Protein AF-A0A5M6DBK5-F1 (afdb_monomer)

Organism: NCBI:txid2607907

pLDDT: mean 92.29, std 6.62, range [61.19, 98.62]

Foldseek 3Di:
DDLLVVLLCLLLVLLVLLQVCLVVLCPDPPLNVLSPLVSVLSNLLSVLSNCLSPVDLVVCLVVVLCLCVNLLSLLVNLLSLLLSLVSLLDPDRDDDPVSCVSCVVSVVVCVVCVVVNPDDSVVSSVCSVPPVNSLCVVLDVSVVVSLVSNVVSLVSSVVSLVVSVVVCVVVVDPVSVLSSVVSVVLSVLSVVLSVLVVQCSVCCVVVVPPSVVCVVSVVSCSSVSVSSVVVSVSVVD

Sequence (237 aa):
MSVVQVLQFILVGGALQGLFLAFLLATRQANQLANRLLASLIILISFQSILVAFDTREFFLTFPHLSKVSWLLPFLFGPLIYLFTQKLTHEQPQFKRIDLVHFIPFGLTFIYLLPYYLKSRTEKIAYLNDFELARQDDFGWLGQVTLFLILFYLMLSAGILKRYERKILDTFSELGKIRLQWLKQFIYALLIILFLATVAFYAKKWTIPVLTEIYHYHIHYWFVIILIYWIGYKTLA

Secondary structure (DSSP, 8-state):
--HHHHHHHHHHHHHHHHHHHHHHHHH-STTHHHHHHHHHHHHHHHHHHHHHHT-SHHHHHHSGGGTTHHHHGGGGHHHHHHHHHHHHHSSS----GGGGGGGHHHHHHHHHHHHHHHS-HHHHHHHHH-HHHHHHHHTSHHHHHHHHHHHHHHHHHHHHHHHHHHHHHHHT-HHHHHHHHHHHHHHHHHHHHHHHHHHHHHHHHTT-TTTHHHHHTTHHHHHHHHHHHHHHHHHH-

Mean predicted aligned error: 4.01 Å

Structure (mmCIF, N/CA/C/O backbone):
data_AF-A0A5M6DBK5-F1
#
_entry.id   AF-A0A5M6DBK5-F1
#
loop_
_atom_site.group_PDB
_atom_site.id
_atom_site.type_symbol
_atom_site.label_atom_id
_atom_site.label_alt_id
_atom_site.label_comp_id
_atom_site.label_asym_id
_atom_site.label_entity_id
_atom_site.label_seq_id
_atom_site.pdbx_PDB_ins_code
_atom_site.Cartn_x
_atom_site.Cartn_y
_atom_site.Cartn_z
_atom_site.occupancy
_atom_site.B_iso_or_equiv
_atom_site.auth_seq_id
_atom_site.auth_comp_id
_atom_site.auth_asym_id
_atom_site.auth_atom_id
_atom_site.pdbx_PDB_model_num
ATOM 1 N N . MET A 1 1 ? 29.622 4.055 -1.754 1.00 74.06 1 MET A N 1
ATOM 2 C CA . MET A 1 1 ? 28.205 3.644 -1.824 1.00 74.06 1 MET A CA 1
ATOM 3 C C . MET A 1 1 ? 27.450 4.760 -2.526 1.00 74.06 1 MET A C 1
ATOM 5 O O . MET A 1 1 ? 27.603 5.901 -2.108 1.00 74.06 1 MET A O 1
ATOM 9 N N . SER A 1 2 ? 26.754 4.486 -3.630 1.00 87.88 2 SER A N 1
ATOM 10 C CA . SER A 1 2 ? 25.972 5.519 -4.329 1.00 87.88 2 SER A CA 1
ATOM 11 C C . SER A 1 2 ? 24.715 5.884 -3.528 1.00 87.88 2 SER A C 1
ATOM 13 O O . SER A 1 2 ? 24.267 5.101 -2.689 1.00 87.88 2 SER A O 1
ATOM 15 N N . VAL A 1 3 ? 24.117 7.053 -3.793 1.00 83.00 3 VAL A N 1
ATOM 16 C CA . VAL A 1 3 ? 22.847 7.464 -3.159 1.00 83.00 3 VAL A CA 1
ATOM 17 C C . VAL A 1 3 ? 21.762 6.402 -3.378 1.00 83.00 3 VAL A C 1
ATOM 19 O O . VAL A 1 3 ? 21.085 6.012 -2.435 1.00 83.00 3 VAL A O 1
ATOM 22 N N . VAL A 1 4 ? 21.669 5.845 -4.588 1.00 82.31 4 VAL A N 1
ATOM 23 C CA . VAL A 1 4 ? 20.720 4.771 -4.931 1.00 82.31 4 VAL A CA 1
ATOM 24 C C . VAL A 1 4 ? 20.935 3.510 -4.087 1.00 82.31 4 VAL A C 1
ATOM 26 O O . VAL A 1 4 ? 19.971 2.923 -3.605 1.00 82.31 4 VAL A O 1
ATOM 29 N N . GLN A 1 5 ? 22.187 3.113 -3.838 1.00 86.81 5 GLN A N 1
ATOM 30 C CA . GLN A 1 5 ? 22.480 1.963 -2.974 1.00 86.81 5 GLN A CA 1
ATOM 31 C C . GLN A 1 5 ? 22.051 2.217 -1.525 1.00 86.81 5 GLN A C 1
ATOM 33 O O . GLN A 1 5 ? 21.475 1.337 -0.892 1.00 86.81 5 GLN A O 1
ATOM 38 N N . VAL A 1 6 ? 22.284 3.425 -1.000 1.00 88.25 6 VAL A N 1
ATOM 39 C CA . VAL A 1 6 ? 21.812 3.811 0.343 1.00 88.25 6 VAL A CA 1
ATOM 40 C C . VAL A 1 6 ? 20.286 3.683 0.426 1.00 88.25 6 VAL A C 1
ATOM 42 O O . VAL A 1 6 ? 19.772 3.091 1.373 1.00 88.25 6 VAL A O 1
ATOM 45 N N . LEU A 1 7 ? 19.568 4.181 -0.586 1.00 86.75 7 LEU A N 1
ATOM 46 C CA . LEU A 1 7 ? 18.107 4.089 -0.671 1.00 86.75 7 LEU A CA 1
ATOM 47 C C . LEU A 1 7 ? 17.619 2.641 -0.660 1.00 86.75 7 LEU A C 1
ATOM 49 O O . LEU A 1 7 ? 16.706 2.303 0.091 1.00 86.75 7 LEU A O 1
ATOM 53 N N . GLN A 1 8 ? 18.260 1.780 -1.448 1.00 91.12 8 GLN A N 1
ATOM 54 C CA . GLN A 1 8 ? 17.953 0.355 -1.491 1.00 91.12 8 GLN A CA 1
ATOM 55 C C . GLN A 1 8 ? 18.076 -0.296 -0.117 1.00 91.12 8 GLN A C 1
ATOM 57 O O . GLN A 1 8 ? 17.151 -0.981 0.319 1.00 91.12 8 GLN A O 1
ATOM 62 N N . PHE A 1 9 ? 19.174 -0.040 0.599 1.00 92.69 9 PHE A N 1
ATOM 63 C CA . PHE A 1 9 ? 19.363 -0.577 1.946 1.00 92.69 9 PHE A CA 1
ATOM 64 C C . PHE A 1 9 ? 18.299 -0.085 2.928 1.00 92.69 9 PHE A C 1
ATOM 66 O O . PHE A 1 9 ? 17.794 -0.887 3.713 1.00 92.69 9 PHE A O 1
ATOM 73 N N . ILE A 1 10 ? 17.918 1.195 2.871 1.00 92.31 10 ILE A N 1
ATOM 74 C CA . ILE A 1 10 ? 16.867 1.753 3.735 1.00 92.31 10 ILE A CA 1
ATOM 75 C C . ILE A 1 10 ? 15.520 1.076 3.456 1.00 92.31 10 ILE A C 1
ATOM 77 O O . ILE A 1 10 ? 14.844 0.640 4.388 1.00 92.31 10 ILE A O 1
ATOM 81 N N . LEU A 1 11 ? 15.136 0.954 2.184 1.00 93.50 11 LEU A N 1
ATOM 82 C CA . LEU A 1 11 ? 13.852 0.372 1.790 1.00 93.50 11 LEU A CA 1
ATOM 83 C C . LEU A 1 11 ? 13.775 -1.127 2.096 1.00 93.50 11 LEU A C 1
ATOM 85 O O . LEU A 1 11 ? 12.754 -1.595 2.599 1.00 93.50 11 LEU A O 1
ATOM 89 N N . VAL A 1 12 ? 14.847 -1.880 1.838 1.00 95.38 12 VAL A N 1
ATOM 90 C CA . VAL A 1 12 ? 14.918 -3.314 2.161 1.00 95.38 12 VAL A CA 1
ATOM 91 C C . VAL A 1 12 ? 14.971 -3.528 3.674 1.00 95.38 12 VAL A C 1
ATOM 93 O O . VAL A 1 12 ? 14.248 -4.374 4.196 1.00 95.38 12 VAL A O 1
ATOM 96 N N . GLY A 1 13 ? 15.766 -2.740 4.401 1.00 95.56 13 GLY A N 1
ATOM 97 C CA . GLY A 1 13 ? 15.841 -2.806 5.862 1.00 95.56 13 GLY A CA 1
ATOM 98 C C . GLY A 1 13 ? 14.496 -2.505 6.524 1.00 95.56 13 GLY A C 1
ATOM 99 O O . GLY A 1 13 ? 14.041 -3.262 7.382 1.00 95.56 13 GLY A O 1
ATOM 100 N N . GLY A 1 14 ? 13.810 -1.458 6.060 1.00 94.50 14 GLY A N 1
ATOM 101 C CA . GLY A 1 14 ? 12.457 -1.128 6.500 1.00 94.50 14 GLY A CA 1
ATOM 102 C C . GLY A 1 14 ? 11.434 -2.212 6.145 1.00 94.50 14 GLY A C 1
ATOM 103 O O . GLY A 1 14 ? 10.582 -2.543 6.967 1.00 94.50 14 GLY A O 1
ATOM 104 N N . ALA A 1 15 ? 11.551 -2.842 4.972 1.00 96.00 15 ALA A N 1
ATOM 105 C CA . ALA A 1 15 ? 10.702 -3.970 4.598 1.00 96.00 15 ALA A CA 1
ATOM 106 C C . ALA A 1 15 ? 10.881 -5.170 5.543 1.00 96.00 15 ALA A C 1
ATOM 108 O O . ALA A 1 15 ? 9.883 -5.720 6.013 1.00 96.00 15 ALA A O 1
ATOM 109 N N . LEU A 1 16 ? 12.126 -5.546 5.864 1.00 97.06 16 LEU A N 1
ATOM 110 C CA . LEU A 1 16 ? 12.436 -6.630 6.804 1.00 97.06 16 LEU A CA 1
ATOM 111 C C . LEU A 1 16 ? 11.898 -6.336 8.208 1.00 97.06 16 LEU A C 1
ATOM 113 O O . LEU A 1 16 ? 11.275 -7.201 8.827 1.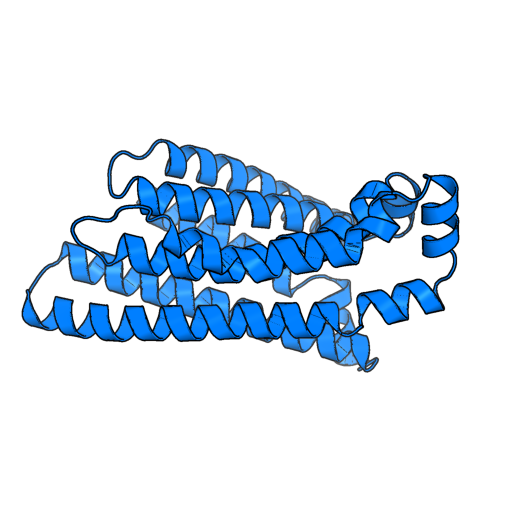00 97.06 16 LEU A O 1
ATOM 117 N N . GLN A 1 17 ? 12.072 -5.103 8.689 1.00 95.69 17 GLN A N 1
ATOM 118 C CA . GLN A 1 17 ? 11.500 -4.669 9.963 1.00 95.69 17 GLN A CA 1
ATOM 119 C C . GLN A 1 17 ? 9.965 -4.722 9.936 1.00 95.69 17 GLN A C 1
ATOM 121 O O . GLN A 1 17 ? 9.353 -5.180 10.903 1.00 95.69 17 GLN A O 1
ATOM 126 N N . GLY A 1 18 ? 9.339 -4.339 8.822 1.00 96.94 18 GLY A N 1
ATOM 127 C CA . GLY A 1 18 ? 7.898 -4.473 8.629 1.00 96.94 18 GLY A CA 1
ATOM 128 C C . GLY A 1 18 ? 7.420 -5.923 8.673 1.00 96.94 18 GLY A C 1
ATOM 129 O O . GLY A 1 18 ? 6.422 -6.210 9.329 1.00 96.94 18 GLY A O 1
ATOM 130 N N . LEU A 1 19 ? 8.150 -6.865 8.069 1.00 97.44 19 LEU A N 1
ATOM 131 C CA . LEU A 1 19 ? 7.810 -8.291 8.147 1.00 97.44 19 LEU A CA 1
ATOM 132 C C . LEU A 1 19 ? 7.884 -8.815 9.587 1.00 97.44 19 LEU A C 1
ATOM 134 O O . LEU A 1 19 ? 6.986 -9.536 10.025 1.00 97.44 19 LEU A O 1
ATOM 138 N N . PHE A 1 20 ? 8.901 -8.404 10.347 1.00 96.56 20 PHE A N 1
ATOM 139 C CA . PHE A 1 20 ? 8.999 -8.733 11.769 1.00 96.56 20 PHE A CA 1
ATOM 140 C C . PHE A 1 20 ? 7.828 -8.146 12.575 1.00 96.56 20 PHE A C 1
ATOM 142 O O . PHE A 1 20 ? 7.190 -8.850 13.358 1.00 96.56 20 PHE A O 1
ATOM 149 N N . LEU A 1 21 ? 7.475 -6.881 12.337 1.00 96.50 21 LEU A N 1
ATOM 150 C CA . LEU A 1 21 ? 6.317 -6.241 12.963 1.00 96.50 21 LEU A CA 1
ATOM 151 C C . LEU A 1 21 ? 5.000 -6.947 12.611 1.00 96.50 21 LEU A C 1
ATOM 153 O O . LEU A 1 21 ? 4.159 -7.166 13.483 1.00 96.50 21 LEU A O 1
ATOM 157 N N . ALA A 1 22 ? 4.815 -7.333 11.350 1.00 97.25 22 ALA A N 1
ATOM 158 C CA . ALA A 1 22 ? 3.638 -8.068 10.911 1.00 97.25 22 ALA A CA 1
ATOM 159 C C . ALA A 1 22 ? 3.514 -9.420 11.630 1.00 97.25 22 ALA A C 1
ATOM 161 O O . ALA A 1 22 ? 2.417 -9.785 12.057 1.00 97.25 22 ALA A O 1
ATOM 162 N N . PHE A 1 23 ? 4.629 -10.128 11.834 1.00 96.69 23 PHE A N 1
ATOM 163 C CA . PHE A 1 23 ? 4.661 -11.354 12.630 1.00 96.69 23 PHE A CA 1
ATOM 164 C C . PHE A 1 23 ? 4.221 -11.112 14.086 1.00 96.69 23 PHE A C 1
ATOM 166 O O . PHE A 1 23 ? 3.358 -11.830 14.601 1.00 96.69 23 PHE A O 1
ATOM 173 N N . LEU A 1 24 ? 4.736 -10.064 14.739 1.00 95.50 24 LEU A N 1
ATOM 174 C CA . LEU A 1 24 ? 4.329 -9.703 16.104 1.00 95.50 24 LEU A CA 1
ATOM 175 C C . LEU A 1 24 ? 2.841 -9.331 16.194 1.00 95.50 24 LEU A C 1
ATOM 177 O O . LEU A 1 24 ? 2.145 -9.723 17.129 1.00 95.50 24 LEU A O 1
ATOM 181 N N . LEU A 1 25 ? 2.322 -8.599 15.208 1.00 95.12 25 LEU A N 1
ATOM 182 C CA . LEU A 1 25 ? 0.905 -8.240 15.148 1.00 95.12 25 LEU A CA 1
ATOM 183 C C . LEU A 1 25 ? 0.014 -9.471 14.946 1.00 95.12 25 LEU A C 1
ATOM 185 O O . LEU A 1 25 ? -1.016 -9.598 15.609 1.00 95.12 25 LEU A O 1
ATOM 189 N N . ALA A 1 26 ? 0.412 -10.398 14.074 1.00 95.00 26 ALA A N 1
ATOM 190 C CA . ALA A 1 26 ? -0.359 -11.602 13.778 1.00 95.00 26 ALA A CA 1
ATOM 191 C C . ALA A 1 26 ? -0.496 -12.551 14.984 1.00 95.00 26 ALA A C 1
ATOM 193 O O . ALA A 1 26 ? -1.498 -13.265 15.080 1.00 95.00 26 ALA A O 1
ATOM 194 N N . THR A 1 27 ? 0.471 -12.538 15.908 1.00 93.94 27 THR A N 1
ATOM 195 C CA . THR A 1 27 ? 0.483 -13.374 17.124 1.00 93.94 27 THR A CA 1
ATOM 196 C C . THR A 1 27 ? -0.196 -12.71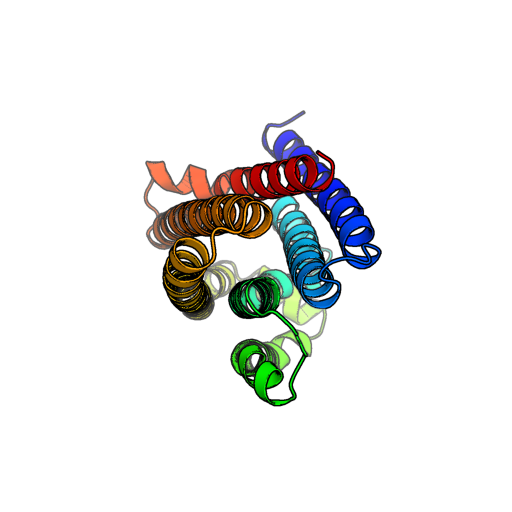5 18.333 1.00 93.94 27 THR A C 1
ATOM 198 O O . THR A 1 27 ? -0.447 -13.374 19.344 1.00 93.94 27 THR A O 1
ATOM 201 N N . ARG A 1 28 ? -0.558 -11.428 18.245 1.00 92.19 28 ARG A N 1
ATOM 202 C CA . ARG A 1 28 ? -1.157 -10.676 19.356 1.00 92.19 28 ARG A CA 1
ATOM 203 C C . ARG A 1 28 ? -2.617 -11.075 19.603 1.00 92.19 28 ARG A C 1
ATOM 205 O O . ARG A 1 28 ? -3.464 -10.957 18.721 1.00 92.19 28 ARG A O 1
ATOM 212 N N . GLN A 1 29 ? -2.923 -11.455 20.846 1.00 89.75 29 GLN A N 1
ATOM 213 C CA . GLN A 1 29 ? -4.241 -11.963 21.265 1.00 89.75 29 GLN A CA 1
ATOM 214 C C . GLN A 1 29 ? -5.340 -10.888 21.347 1.00 89.75 29 GLN A C 1
ATOM 216 O O . GLN A 1 29 ? -6.516 -11.188 21.153 1.00 89.75 29 GLN A O 1
ATOM 221 N N . ALA A 1 30 ? -4.987 -9.630 21.621 1.00 87.44 30 ALA A N 1
ATOM 222 C CA . ALA A 1 30 ? -5.950 -8.529 21.688 1.00 87.44 30 ALA A CA 1
ATOM 223 C C . ALA A 1 30 ? -6.276 -7.994 20.286 1.00 87.44 30 ALA A C 1
ATOM 225 O O . ALA A 1 30 ? -5.358 -7.705 19.526 1.00 87.44 30 ALA A O 1
ATOM 226 N N . ASN A 1 31 ? -7.559 -7.793 19.955 1.00 90.12 31 ASN A N 1
ATOM 227 C CA . ASN A 1 31 ? -8.017 -7.321 18.635 1.00 90.12 31 ASN A CA 1
ATOM 228 C C . ASN A 1 31 ? -7.467 -8.156 17.451 1.00 90.12 31 ASN A C 1
ATOM 230 O O . ASN A 1 31 ? -7.118 -7.594 16.412 1.00 90.12 31 ASN A O 1
ATOM 234 N N . GLN A 1 32 ? -7.388 -9.487 17.595 1.00 94.06 32 GLN A N 1
ATOM 235 C CA . GLN A 1 32 ? -6.690 -10.384 16.653 1.00 94.06 32 GLN A CA 1
ATOM 236 C C . GLN A 1 32 ? -7.023 -10.120 15.183 1.00 94.06 32 GLN A C 1
ATOM 238 O O . GLN A 1 32 ? -6.123 -10.028 14.354 1.00 94.06 32 GLN A O 1
ATOM 243 N N . LEU A 1 33 ? -8.310 -9.971 14.848 1.00 96.25 33 LEU A N 1
ATOM 244 C CA . LEU A 1 33 ? -8.733 -9.748 13.467 1.00 96.25 33 LEU A CA 1
ATOM 245 C C . LEU A 1 33 ? -8.177 -8.435 12.899 1.00 96.25 33 LEU A C 1
ATOM 247 O O . LEU A 1 33 ? -7.656 -8.424 11.787 1.00 96.25 33 LEU A O 1
ATOM 251 N N . ALA A 1 34 ? -8.249 -7.343 13.664 1.00 95.75 34 ALA A N 1
ATOM 252 C CA . ALA A 1 34 ? -7.690 -6.064 13.244 1.00 95.75 34 ALA A CA 1
ATOM 253 C C . ALA A 1 34 ? -6.165 -6.163 13.086 1.00 95.75 34 ALA A C 1
ATOM 255 O O . ALA A 1 34 ? -5.631 -5.748 12.060 1.00 95.75 34 ALA A O 1
ATOM 256 N N . ASN A 1 35 ? -5.463 -6.792 14.032 1.00 95.88 35 ASN A N 1
ATOM 257 C CA . ASN A 1 35 ? -4.011 -6.942 13.924 1.00 95.88 35 ASN A CA 1
ATOM 258 C C . ASN A 1 35 ? -3.598 -7.816 12.738 1.00 95.88 35 ASN A C 1
ATOM 260 O O . ASN A 1 35 ? -2.609 -7.504 12.089 1.00 95.88 35 ASN A O 1
ATOM 264 N N . ARG A 1 36 ? -4.355 -8.868 12.404 1.00 97.38 36 ARG A N 1
ATOM 265 C CA . ARG A 1 36 ? -4.097 -9.695 11.212 1.00 97.38 36 ARG A CA 1
ATOM 266 C C . ARG A 1 36 ? -4.311 -8.919 9.913 1.00 97.38 36 ARG A C 1
ATOM 268 O O . ARG A 1 36 ? -3.526 -9.079 8.981 1.00 97.38 36 ARG A O 1
ATOM 275 N N . LEU A 1 37 ? -5.330 -8.058 9.848 1.00 98.12 37 LEU A N 1
ATOM 276 C CA . LEU A 1 37 ? -5.551 -7.168 8.701 1.00 98.12 37 LEU A CA 1
ATOM 277 C C . LEU A 1 37 ? -4.411 -6.150 8.556 1.00 98.12 37 LEU A C 1
ATOM 279 O O . LEU A 1 37 ? -3.894 -5.969 7.455 1.00 98.12 37 LEU A O 1
ATOM 283 N N . LEU A 1 38 ? -3.971 -5.544 9.664 1.00 97.94 38 LEU A N 1
ATOM 284 C CA . LEU A 1 38 ? -2.826 -4.631 9.669 1.00 97.94 38 LEU A CA 1
ATOM 285 C C . LEU A 1 38 ? -1.518 -5.349 9.312 1.00 97.94 38 LEU A C 1
ATOM 287 O O . LEU A 1 38 ? -0.744 -4.836 8.514 1.00 97.94 38 LEU A O 1
ATOM 291 N N . ALA A 1 39 ? -1.288 -6.550 9.843 1.00 98.12 39 ALA A N 1
ATOM 292 C CA . ALA A 1 39 ? -0.138 -7.381 9.498 1.00 98.12 39 ALA A CA 1
ATOM 293 C C . ALA A 1 39 ? -0.124 -7.718 8.003 1.00 98.12 39 ALA A C 1
ATOM 295 O O . ALA A 1 39 ? 0.910 -7.590 7.357 1.00 98.12 39 ALA A O 1
ATOM 296 N N . SER A 1 40 ? -1.281 -8.073 7.435 1.00 98.38 40 SER A N 1
ATOM 297 C CA . SER A 1 40 ? -1.420 -8.332 5.997 1.00 98.38 40 SER A CA 1
ATOM 298 C C . SER A 1 40 ? -1.077 -7.088 5.174 1.00 98.38 40 SER A C 1
ATOM 300 O O . SER A 1 40 ? -0.324 -7.182 4.209 1.00 98.38 40 SER A O 1
ATOM 302 N N . LEU A 1 41 ? -1.565 -5.911 5.584 1.00 98.44 41 LEU A N 1
ATOM 303 C CA . LEU A 1 41 ? -1.211 -4.640 4.951 1.00 98.44 41 LEU A CA 1
ATOM 304 C C . LEU A 1 41 ? 0.301 -4.384 5.014 1.00 98.44 41 LEU A C 1
ATOM 306 O O . LEU A 1 41 ? 0.899 -4.059 3.993 1.00 98.44 41 LEU A O 1
ATOM 310 N N . ILE A 1 42 ? 0.922 -4.563 6.182 1.00 98.12 42 ILE A N 1
ATOM 311 C CA . ILE A 1 42 ? 2.361 -4.343 6.370 1.00 98.12 42 ILE A CA 1
ATOM 312 C C . ILE A 1 42 ? 3.182 -5.321 5.523 1.00 98.12 42 ILE A C 1
ATOM 314 O O . ILE A 1 42 ? 4.139 -4.889 4.897 1.00 98.12 42 ILE A O 1
ATOM 318 N N . ILE A 1 43 ? 2.793 -6.596 5.420 1.00 98.50 43 ILE A N 1
ATOM 319 C CA . ILE A 1 43 ? 3.469 -7.570 4.543 1.00 98.50 43 ILE A CA 1
ATOM 320 C C . ILE A 1 43 ? 3.444 -7.100 3.088 1.00 98.50 43 ILE A C 1
ATOM 322 O O . ILE A 1 43 ? 4.478 -7.109 2.419 1.00 98.50 43 ILE A O 1
ATOM 326 N N . LEU A 1 44 ? 2.280 -6.664 2.599 1.00 98.06 44 LEU A N 1
ATOM 327 C CA . LEU A 1 44 ? 2.144 -6.198 1.220 1.00 98.06 44 LEU A CA 1
ATOM 328 C C . LEU A 1 44 ? 2.944 -4.915 0.974 1.00 98.06 44 LEU A C 1
ATOM 330 O O . LEU A 1 44 ? 3.586 -4.793 -0.065 1.00 98.06 44 LEU A O 1
ATOM 334 N N . ILE A 1 45 ? 2.947 -3.986 1.932 1.00 97.06 45 ILE A N 1
ATOM 335 C CA . ILE A 1 45 ? 3.748 -2.761 1.867 1.00 97.06 45 ILE A CA 1
ATOM 336 C C . ILE A 1 45 ? 5.248 -3.081 1.897 1.00 97.06 45 ILE A C 1
ATOM 338 O O . ILE A 1 45 ? 5.995 -2.529 1.095 1.00 97.06 45 ILE A O 1
ATOM 342 N N . SER A 1 46 ? 5.698 -3.986 2.769 1.00 97.25 46 SER A N 1
ATOM 343 C CA . SER A 1 46 ? 7.091 -4.439 2.827 1.00 97.25 46 SER A CA 1
ATOM 344 C C . SER A 1 46 ? 7.521 -5.057 1.500 1.00 97.25 46 SER A C 1
ATOM 346 O O . SER A 1 46 ? 8.576 -4.719 0.971 1.00 97.25 46 SER A O 1
ATOM 348 N N . PHE A 1 47 ? 6.689 -5.924 0.921 1.00 97.00 47 PHE A N 1
ATOM 349 C CA . PHE A 1 47 ? 6.993 -6.542 -0.364 1.00 97.00 47 PHE A CA 1
ATOM 350 C C . PHE A 1 47 ? 7.012 -5.515 -1.506 1.00 97.00 47 PHE A C 1
ATOM 352 O O . PHE A 1 47 ? 7.947 -5.502 -2.305 1.00 97.00 47 PHE A O 1
ATOM 359 N N . GLN A 1 48 ? 6.055 -4.584 -1.532 1.00 95.88 48 GLN A N 1
ATOM 360 C CA . GLN A 1 48 ? 6.059 -3.460 -2.469 1.00 95.88 48 GLN A CA 1
ATOM 361 C C . GLN A 1 48 ? 7.313 -2.585 -2.309 1.00 95.88 48 GLN A C 1
ATOM 363 O O . GLN A 1 48 ? 7.898 -2.170 -3.303 1.00 95.88 48 GLN A O 1
ATOM 368 N N . SER A 1 49 ? 7.761 -2.332 -1.077 1.00 94.94 49 SER A N 1
ATOM 369 C CA . SER A 1 49 ? 8.970 -1.552 -0.794 1.00 94.94 49 SER A CA 1
ATOM 370 C C . SER A 1 49 ? 10.226 -2.212 -1.365 1.00 94.94 49 SER A C 1
ATOM 372 O O . SER A 1 49 ? 11.116 -1.516 -1.843 1.00 94.94 49 SER A O 1
ATOM 374 N N . ILE A 1 50 ? 10.293 -3.548 -1.374 1.00 94.88 50 ILE A N 1
ATOM 375 C CA . ILE A 1 50 ? 11.385 -4.284 -2.029 1.00 94.88 50 ILE A CA 1
ATOM 376 C C . ILE A 1 50 ? 11.314 -4.093 -3.548 1.00 94.88 50 ILE A C 1
ATOM 378 O O . ILE A 1 50 ? 12.332 -3.787 -4.162 1.00 94.88 50 ILE A O 1
ATOM 382 N N . LEU A 1 51 ? 10.127 -4.220 -4.153 1.00 94.06 51 LEU A N 1
ATOM 383 C CA . LEU A 1 51 ? 9.955 -3.980 -5.593 1.00 94.06 51 LEU A CA 1
ATOM 384 C C . LEU A 1 51 ? 10.371 -2.557 -5.986 1.00 94.06 51 LEU A C 1
ATOM 386 O O . LEU A 1 51 ? 10.992 -2.378 -7.024 1.00 94.06 51 LEU A O 1
ATOM 390 N N . VAL A 1 52 ? 10.078 -1.571 -5.136 1.00 92.25 52 VAL A N 1
ATOM 391 C CA . VAL A 1 52 ? 10.471 -0.172 -5.348 1.00 92.25 52 VAL A CA 1
ATOM 392 C C . VAL A 1 52 ? 11.966 0.054 -5.134 1.00 92.25 52 VAL A C 1
ATOM 394 O O . VAL A 1 52 ? 12.583 0.791 -5.893 1.00 92.25 52 VAL A O 1
ATOM 397 N N . ALA A 1 53 ? 12.586 -0.605 -4.153 1.00 92.38 53 ALA A N 1
ATOM 398 C CA . ALA A 1 53 ? 14.037 -0.541 -3.964 1.00 92.38 53 ALA A CA 1
ATOM 399 C C . ALA A 1 53 ? 14.789 -0.983 -5.231 1.00 92.38 53 ALA A C 1
ATOM 401 O O . ALA A 1 53 ? 15.805 -0.398 -5.611 1.00 92.38 53 ALA A O 1
ATOM 402 N N . PHE A 1 54 ? 14.263 -2.002 -5.905 1.00 92.00 54 PHE A N 1
ATOM 403 C CA . PHE A 1 54 ? 14.825 -2.543 -7.132 1.00 92.00 54 PHE A CA 1
ATOM 404 C C . PHE A 1 54 ? 14.032 -2.135 -8.378 1.00 92.00 54 PHE A C 1
ATOM 406 O O . PHE A 1 54 ? 14.015 -2.890 -9.347 1.00 92.00 54 PHE A O 1
ATOM 413 N N . ASP A 1 55 ? 13.417 -0.944 -8.385 1.00 89.19 55 ASP A N 1
ATOM 414 C CA . ASP A 1 55 ? 12.731 -0.374 -9.557 1.00 89.19 55 ASP A CA 1
ATOM 415 C C . ASP A 1 55 ? 13.743 0.093 -10.621 1.00 89.19 55 ASP A C 1
ATOM 417 O O . ASP A 1 55 ? 13.862 1.265 -10.976 1.00 89.19 55 ASP A O 1
ATOM 421 N N . THR A 1 56 ? 14.567 -0.848 -11.084 1.00 88.38 56 THR A N 1
ATOM 422 C CA . THR A 1 56 ? 15.592 -0.650 -12.099 1.00 88.38 56 THR A CA 1
ATOM 423 C C . THR A 1 56 ? 15.312 -1.543 -13.295 1.00 88.38 56 THR A C 1
ATOM 425 O O . THR A 1 56 ? 14.792 -2.659 -13.191 1.00 88.38 56 THR A O 1
ATOM 428 N N . ARG A 1 57 ? 15.721 -1.063 -14.470 1.00 86.25 57 ARG A N 1
ATOM 429 C CA . ARG A 1 57 ? 15.577 -1.817 -15.716 1.00 86.25 57 ARG A CA 1
ATOM 430 C C . ARG A 1 57 ? 16.256 -3.184 -15.634 1.00 86.25 57 ARG A C 1
ATOM 432 O O . ARG A 1 57 ? 15.666 -4.183 -16.027 1.00 86.25 57 ARG A O 1
ATOM 439 N N . GLU A 1 58 ? 17.479 -3.237 -15.115 1.00 90.94 58 GLU A N 1
ATOM 440 C CA . GLU A 1 58 ? 18.251 -4.481 -14.995 1.00 90.94 58 GLU A CA 1
ATOM 441 C C . GLU A 1 58 ? 17.532 -5.523 -14.131 1.00 90.94 58 GLU A C 1
ATOM 443 O O . GLU A 1 58 ? 17.480 -6.703 -14.493 1.00 90.94 58 GLU A O 1
ATOM 448 N N . PHE A 1 59 ? 16.912 -5.088 -13.029 1.00 92.75 59 PHE A N 1
ATOM 449 C CA . PHE A 1 59 ? 16.157 -5.972 -12.150 1.00 92.75 59 PHE A CA 1
ATOM 450 C C . PHE A 1 59 ? 14.948 -6.575 -12.868 1.00 92.75 59 PHE A C 1
ATOM 452 O O . PHE A 1 59 ? 14.789 -7.797 -12.876 1.00 92.75 59 PHE A O 1
ATOM 459 N N . PHE A 1 60 ? 14.131 -5.759 -13.541 1.00 92.62 60 PHE A N 1
ATOM 460 C CA . PHE A 1 60 ? 12.955 -6.271 -14.248 1.00 92.62 60 PHE A CA 1
ATOM 461 C C . PHE A 1 60 ? 13.288 -7.030 -15.534 1.00 92.62 60 PHE A C 1
ATOM 463 O O . PHE A 1 60 ? 12.541 -7.930 -15.900 1.00 92.62 60 PHE A O 1
ATOM 470 N N . LEU A 1 61 ? 14.416 -6.769 -16.195 1.00 93.69 61 LEU A N 1
ATOM 471 C CA . LEU A 1 61 ? 14.887 -7.628 -17.289 1.00 93.69 61 LEU A CA 1
ATOM 472 C C . LEU A 1 61 ? 15.361 -8.998 -16.781 1.00 93.69 61 LEU A C 1
ATOM 474 O O . LEU A 1 61 ? 15.158 -10.017 -17.448 1.00 93.69 61 LEU A O 1
ATOM 478 N N . THR A 1 62 ? 15.942 -9.045 -15.580 1.00 95.81 62 THR A N 1
ATOM 479 C CA . THR A 1 62 ? 16.346 -10.297 -14.926 1.00 95.81 62 THR A CA 1
ATOM 480 C C . THR A 1 62 ? 15.124 -11.084 -14.443 1.00 95.81 62 THR A C 1
ATOM 482 O O . THR A 1 62 ? 15.009 -12.281 -14.729 1.00 95.81 62 THR A O 1
ATOM 485 N N . PHE A 1 63 ? 14.170 -10.398 -13.801 1.00 95.38 63 PHE A N 1
ATOM 486 C CA . PHE A 1 63 ? 12.946 -10.950 -13.210 1.00 95.38 63 PHE A CA 1
ATOM 487 C C . PHE A 1 63 ? 11.664 -10.365 -13.845 1.00 95.38 63 PHE A C 1
ATOM 489 O O . PHE A 1 63 ? 10.846 -9.745 -13.159 1.00 95.38 63 PHE A O 1
ATOM 496 N N . PRO A 1 64 ? 11.404 -10.602 -15.144 1.00 94.50 64 PRO A N 1
ATOM 497 C CA . PRO A 1 64 ? 10.321 -9.933 -15.876 1.00 94.50 64 PRO A CA 1
ATOM 498 C C . PRO A 1 64 ? 8.920 -10.278 -15.373 1.00 94.50 64 PRO A C 1
ATOM 500 O O . PRO A 1 64 ? 7.979 -9.513 -15.578 1.00 94.50 64 PRO A O 1
ATOM 503 N N . HIS A 1 65 ? 8.764 -11.395 -14.662 1.00 94.12 65 HIS A N 1
ATOM 504 C CA . HIS A 1 65 ? 7.499 -11.778 -14.037 1.00 94.12 65 HIS A CA 1
ATOM 505 C C . HIS A 1 65 ? 7.081 -10.838 -12.891 1.00 94.12 65 HIS A C 1
ATOM 507 O O . HIS A 1 65 ? 5.893 -10.772 -12.590 1.00 94.12 65 HIS A O 1
ATOM 513 N N . LEU A 1 66 ? 8.015 -10.086 -12.293 1.00 94.25 66 LEU A N 1
ATOM 514 C CA . LEU A 1 66 ? 7.726 -9.139 -11.208 1.00 94.25 66 LEU A CA 1
ATOM 515 C C . LEU A 1 66 ? 7.281 -7.753 -11.701 1.00 94.25 66 LEU A C 1
ATOM 517 O O . LEU A 1 66 ? 6.685 -7.006 -10.931 1.00 94.25 66 LEU A O 1
ATOM 521 N N . SER A 1 67 ? 7.514 -7.424 -12.974 1.00 91.12 67 SER A N 1
ATOM 522 C CA . SER A 1 67 ? 7.304 -6.076 -13.541 1.00 91.12 67 SER A CA 1
ATOM 523 C C . SER A 1 67 ? 5.915 -5.480 -13.291 1.00 91.12 67 SER A C 1
ATOM 525 O O . SER A 1 67 ? 5.815 -4.341 -12.858 1.00 91.12 67 SER A O 1
ATOM 527 N N . LYS A 1 68 ? 4.835 -6.250 -13.492 1.00 93.62 68 LYS A N 1
ATOM 528 C CA . LYS A 1 68 ? 3.456 -5.785 -13.234 1.00 93.62 68 LYS A CA 1
ATOM 529 C C . LYS A 1 68 ? 2.909 -6.210 -11.868 1.00 93.62 68 LYS A C 1
ATOM 531 O O . LYS A 1 68 ? 1.725 -6.029 -11.597 1.00 93.62 68 LYS A O 1
ATOM 536 N N . VAL A 1 69 ? 3.726 -6.800 -10.991 1.00 94.94 69 VAL A N 1
ATOM 537 C CA . VAL A 1 69 ? 3.300 -7.133 -9.617 1.00 94.94 69 VAL A CA 1
ATOM 538 C C . VAL A 1 69 ? 3.155 -5.856 -8.790 1.00 94.94 69 VAL A C 1
ATOM 540 O O . VAL A 1 69 ? 2.162 -5.699 -8.081 1.00 94.94 69 VAL A O 1
ATOM 543 N N . SER A 1 70 ? 4.077 -4.904 -8.960 1.00 91.19 70 SER A N 1
ATOM 544 C CA . SER A 1 70 ? 4.060 -3.600 -8.284 1.00 91.19 70 SER A CA 1
ATOM 545 C C . SER A 1 70 ? 2.831 -2.747 -8.627 1.00 91.19 70 SER A C 1
ATOM 547 O O . SER A 1 70 ? 2.495 -1.833 -7.876 1.00 91.19 70 SER A O 1
ATOM 549 N N . TRP A 1 71 ? 2.142 -3.054 -9.731 1.00 93.12 71 TRP A N 1
ATOM 550 C CA . TRP A 1 71 ? 0.914 -2.378 -10.159 1.00 93.12 71 TRP A CA 1
ATOM 551 C C . TRP A 1 71 ? -0.335 -2.990 -9.524 1.00 93.12 71 TRP A C 1
ATOM 553 O O . TRP A 1 71 ? -1.331 -2.301 -9.316 1.00 93.12 71 TRP A O 1
ATOM 563 N N . LEU A 1 72 ? -0.288 -4.288 -9.221 1.00 96.12 72 LEU A N 1
ATOM 564 C CA . LEU A 1 72 ? -1.427 -5.048 -8.723 1.00 96.12 72 LEU A CA 1
ATOM 565 C C . LEU A 1 72 ? -1.577 -4.931 -7.199 1.00 96.12 72 LEU A C 1
ATOM 567 O O . LEU A 1 72 ? -2.683 -4.708 -6.708 1.00 96.12 72 LEU A O 1
ATOM 571 N N . LEU A 1 73 ? -0.484 -5.068 -6.440 1.00 96.31 73 LEU A N 1
ATOM 572 C CA . LEU A 1 73 ? -0.531 -5.100 -4.968 1.00 96.31 73 LEU A CA 1
ATOM 573 C C . LEU A 1 73 ? -1.185 -3.863 -4.331 1.00 96.31 73 LEU A C 1
ATOM 575 O O . LEU A 1 73 ? -1.974 -4.041 -3.398 1.00 96.31 73 LEU A O 1
ATOM 579 N N . PRO A 1 74 ? -0.945 -2.627 -4.816 1.00 96.12 74 PRO A N 1
ATOM 580 C CA . PRO A 1 74 ? -1.544 -1.437 -4.217 1.00 96.12 74 PRO A CA 1
ATOM 581 C C . PRO A 1 74 ? -3.082 -1.411 -4.222 1.00 96.12 74 PRO A C 1
ATOM 583 O O . PRO A 1 74 ? -3.679 -0.741 -3.377 1.00 96.12 74 PRO A O 1
ATOM 586 N N . PHE A 1 75 ? -3.748 -2.183 -5.094 1.00 98.12 75 PHE A N 1
ATOM 587 C CA . PHE A 1 75 ? -5.213 -2.329 -5.078 1.00 98.12 75 PHE A CA 1
ATOM 588 C C . PHE A 1 75 ? -5.744 -2.966 -3.784 1.00 98.12 75 PHE A C 1
ATOM 590 O O . PHE A 1 75 ? -6.929 -2.834 -3.481 1.00 98.12 75 PHE A O 1
ATOM 597 N N . LEU A 1 76 ? -4.888 -3.629 -3.000 1.00 98.44 76 LEU A N 1
ATOM 598 C CA . LEU A 1 76 ? -5.238 -4.206 -1.702 1.00 98.44 76 LEU A CA 1
ATOM 599 C C . LEU A 1 76 ? -5.082 -3.217 -0.540 1.00 98.44 76 LEU A C 1
ATOM 601 O O . LEU A 1 76 ? -5.676 -3.435 0.516 1.00 98.44 76 LEU A O 1
ATOM 605 N N . PHE A 1 77 ? -4.316 -2.131 -0.706 1.00 98.25 77 PHE A N 1
ATOM 606 C CA . PHE A 1 77 ? -3.968 -1.240 0.406 1.00 98.25 77 PHE A CA 1
ATOM 607 C C . PHE A 1 77 ? -5.205 -0.544 0.972 1.00 98.25 77 PHE A C 1
ATOM 609 O O . PHE A 1 77 ? -5.487 -0.663 2.162 1.00 98.25 77 PHE A O 1
ATOM 616 N N . GLY A 1 78 ? -5.984 0.122 0.115 1.00 98.06 78 GLY A N 1
ATOM 617 C CA . GLY A 1 78 ? -7.230 0.788 0.504 1.00 98.06 78 GLY A CA 1
ATOM 618 C C . GLY A 1 78 ? -8.213 -0.148 1.228 1.00 98.06 78 GLY A C 1
ATOM 619 O O . GLY A 1 78 ? -8.556 0.129 2.382 1.00 98.06 78 GLY A O 1
ATOM 620 N N . PRO A 1 79 ? -8.626 -1.274 0.611 1.00 98.50 79 PRO A N 1
ATOM 621 C CA . PRO A 1 79 ? -9.496 -2.266 1.243 1.00 98.50 79 PRO A CA 1
ATOM 622 C C . PRO A 1 79 ? -9.012 -2.726 2.623 1.00 98.50 79 PRO A C 1
ATOM 624 O O . PRO A 1 79 ? -9.800 -2.767 3.569 1.00 98.50 79 PRO A O 1
ATOM 627 N N . LEU A 1 80 ? -7.718 -3.030 2.768 1.00 98.62 80 LEU A N 1
ATOM 628 C CA . LEU A 1 80 ? -7.155 -3.476 4.042 1.00 98.62 80 LEU A CA 1
ATOM 629 C C . LEU A 1 80 ? -7.148 -2.369 5.097 1.00 98.62 80 LEU A C 1
ATOM 631 O O . LEU A 1 80 ? -7.509 -2.647 6.237 1.00 98.62 80 LEU A O 1
ATOM 635 N N . ILE A 1 81 ? -6.813 -1.125 4.733 1.00 98.56 81 ILE A N 1
ATOM 636 C CA . ILE A 1 81 ? -6.881 0.037 5.639 1.00 98.56 81 ILE A CA 1
ATOM 637 C C . ILE A 1 81 ? -8.312 0.223 6.160 1.00 98.56 81 ILE A C 1
ATOM 639 O O . ILE A 1 81 ? -8.523 0.415 7.363 1.00 98.56 81 ILE A O 1
ATOM 643 N N . TYR A 1 82 ? -9.299 0.118 5.269 1.00 98.62 82 TYR A N 1
ATOM 644 C CA . TYR A 1 82 ? -10.710 0.247 5.616 1.00 98.62 82 TYR A CA 1
ATOM 645 C C . TYR A 1 82 ? -11.190 -0.867 6.539 1.00 98.62 82 TYR A C 1
ATOM 647 O O . TYR A 1 82 ? -11.743 -0.586 7.604 1.00 98.62 82 TYR A O 1
ATOM 655 N N . LEU A 1 83 ? -10.950 -2.127 6.169 1.00 98.50 83 LEU A N 1
ATOM 656 C CA . LEU A 1 83 ? -11.352 -3.269 6.985 1.00 98.50 83 LEU A CA 1
ATOM 657 C C . LEU A 1 83 ? -10.650 -3.236 8.342 1.00 98.50 83 LEU A C 1
ATOM 659 O O . LEU A 1 83 ? -11.303 -3.429 9.363 1.00 98.50 83 LEU A O 1
ATOM 663 N N . PHE A 1 84 ? -9.355 -2.918 8.379 1.00 98.19 84 PHE A N 1
ATOM 664 C CA . PHE A 1 84 ? -8.611 -2.728 9.620 1.00 98.19 84 PHE A CA 1
ATOM 665 C C . PHE A 1 84 ? -9.283 -1.690 10.528 1.00 98.19 84 PHE A C 1
ATOM 667 O O . PHE A 1 84 ? -9.631 -1.995 11.670 1.00 98.19 84 PHE A O 1
ATOM 674 N N . THR A 1 85 ? -9.532 -0.491 9.996 1.00 97.81 85 THR A N 1
ATOM 675 C CA . THR A 1 85 ? -10.190 0.616 10.705 1.00 97.81 85 THR A CA 1
ATOM 676 C C . THR A 1 85 ? -11.566 0.209 11.227 1.00 97.81 85 THR A C 1
ATOM 678 O O . THR A 1 85 ? -11.905 0.457 12.387 1.00 97.81 85 THR A O 1
ATOM 681 N N . GLN A 1 86 ? -12.354 -0.467 10.392 1.00 97.31 86 GLN A N 1
ATOM 682 C CA . GLN A 1 86 ? -13.677 -0.953 10.751 1.00 97.31 86 GLN A CA 1
ATOM 683 C C . GLN A 1 86 ? -13.603 -1.980 11.888 1.00 97.31 86 GLN A C 1
ATOM 685 O O . GLN A 1 86 ? -14.299 -1.827 12.888 1.00 97.31 86 GLN A O 1
ATOM 690 N N . LYS A 1 87 ? -12.759 -3.012 11.778 1.00 96.81 87 LYS A N 1
ATOM 691 C CA . LYS A 1 87 ? -12.681 -4.078 12.789 1.00 96.81 87 LYS A CA 1
ATOM 692 C C . LYS A 1 87 ? -12.047 -3.597 14.095 1.00 96.81 87 LYS A C 1
ATOM 694 O O . LYS A 1 87 ? -12.436 -4.065 15.156 1.00 96.81 87 LYS A O 1
ATOM 699 N N . LEU A 1 88 ? -11.120 -2.641 14.048 1.00 95.44 88 LEU A N 1
ATOM 700 C CA . LEU A 1 88 ? -10.491 -2.093 15.252 1.00 95.44 88 LEU A CA 1
ATOM 701 C C . LEU A 1 88 ? -11.461 -1.253 16.105 1.00 95.44 88 LEU A C 1
ATOM 703 O O . LEU A 1 88 ? -11.283 -1.149 17.319 1.00 95.44 88 LEU A O 1
ATOM 707 N N . THR A 1 89 ? -12.467 -0.642 15.475 1.00 94.06 89 THR A N 1
ATOM 708 C CA . THR A 1 89 ? -13.426 0.274 16.120 1.00 94.06 89 THR A CA 1
ATOM 709 C C . THR A 1 89 ? -14.746 -0.391 16.525 1.00 94.06 89 THR A C 1
ATOM 711 O O . THR A 1 89 ? -15.576 0.245 17.173 1.00 94.06 89 THR A O 1
ATOM 714 N N . HIS A 1 90 ? -14.944 -1.668 16.184 1.00 91.38 90 HIS A N 1
ATOM 715 C CA . HIS A 1 90 ? -16.093 -2.465 16.623 1.00 91.38 90 HIS A CA 1
ATOM 716 C C . HIS A 1 90 ? -15.783 -3.235 17.913 1.00 91.38 90 HIS A C 1
ATOM 718 O O . HIS A 1 90 ? -14.660 -3.682 18.122 1.00 91.38 90 HIS A O 1
ATOM 724 N N . GLU A 1 91 ? -16.799 -3.436 18.758 1.00 84.88 91 GLU A N 1
ATOM 725 C CA . GLU A 1 91 ? -16.669 -4.169 20.031 1.00 84.88 91 GLU A CA 1
ATOM 726 C C . GLU A 1 9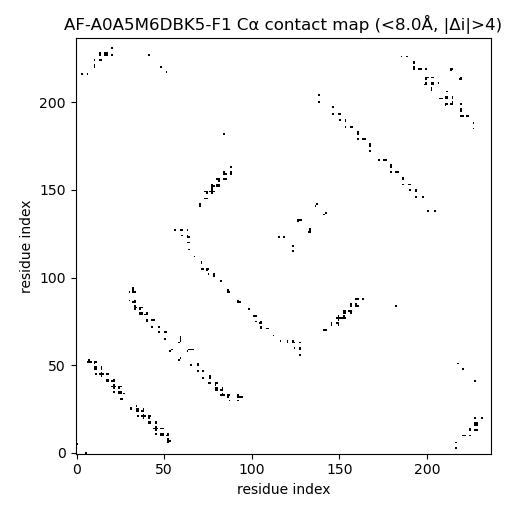1 ? -16.464 -5.674 19.827 1.00 84.88 91 GLU A C 1
ATOM 728 O O . GLU A 1 91 ? -15.654 -6.288 20.515 1.00 84.88 91 GLU A O 1
ATOM 733 N N . GLN A 1 92 ? -17.163 -6.264 18.853 1.00 89.88 92 GLN A N 1
ATOM 734 C CA . GLN A 1 92 ? -17.088 -7.691 18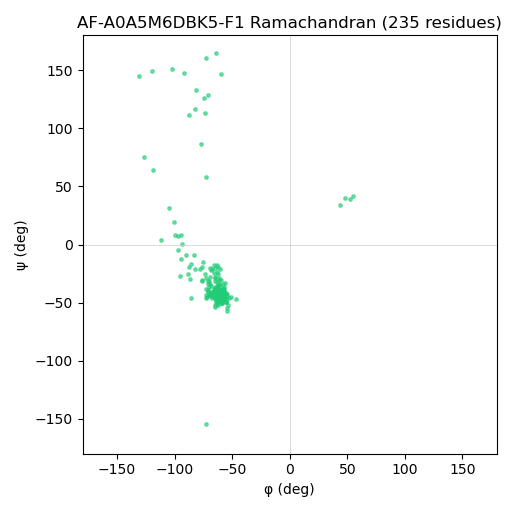.528 1.00 89.88 92 GLN A CA 1
ATOM 735 C C . GLN A 1 92 ? -16.780 -7.877 17.036 1.00 89.88 92 GLN A C 1
ATOM 737 O O . GLN A 1 92 ? -17.673 -8.154 16.229 1.00 89.88 92 GLN A O 1
ATOM 742 N N . PRO A 1 93 ? -15.525 -7.648 16.618 1.00 92.75 93 PRO A N 1
ATOM 743 C CA . PRO A 1 93 ? -15.171 -7.697 15.213 1.00 92.75 93 PRO A CA 1
ATOM 744 C C . PRO A 1 93 ? -15.201 -9.129 14.678 1.00 92.75 93 PRO A C 1
ATOM 746 O O . PRO A 1 93 ? -14.554 -10.028 15.208 1.00 92.75 93 PRO A O 1
ATOM 749 N N . GLN A 1 94 ? -15.908 -9.314 13.567 1.00 95.31 94 GLN A N 1
ATOM 750 C CA . GLN A 1 94 ? -15.949 -10.564 12.813 1.00 95.31 94 GLN A CA 1
ATOM 751 C C . GLN A 1 94 ? -15.703 -10.277 11.331 1.00 95.31 94 GLN A C 1
ATOM 753 O O . GLN A 1 94 ? -16.130 -9.237 10.812 1.00 95.31 94 GLN A O 1
ATOM 758 N N . PHE A 1 95 ? -15.012 -11.201 10.660 1.00 95.06 95 PHE A N 1
ATOM 759 C CA . PHE A 1 95 ? -14.837 -11.162 9.213 1.00 95.06 95 PHE A CA 1
ATOM 760 C C . PHE A 1 95 ? -16.075 -11.770 8.558 1.00 95.06 95 PHE A C 1
ATOM 762 O O . PHE A 1 95 ? -16.400 -12.936 8.781 1.00 95.06 95 PHE A O 1
ATOM 769 N N . LYS A 1 96 ? -16.798 -10.965 7.786 1.00 95.94 96 LYS A N 1
ATOM 770 C CA . LYS A 1 96 ? -18.046 -11.359 7.130 1.00 95.94 96 LYS A CA 1
ATOM 771 C C . LYS A 1 96 ? -17.767 -11.637 5.659 1.00 95.94 96 LYS A C 1
ATOM 773 O O . LYS A 1 96 ? -16.912 -10.999 5.061 1.00 95.94 96 LYS A O 1
ATOM 778 N N . ARG A 1 97 ? -18.543 -12.523 5.027 1.00 95.88 97 ARG A N 1
ATOM 779 C CA . ARG A 1 97 ? -18.402 -12.798 3.580 1.00 95.88 97 ARG A CA 1
ATOM 780 C C . ARG A 1 97 ? -18.539 -11.537 2.722 1.00 95.88 97 ARG A C 1
ATOM 782 O O . ARG A 1 97 ? -17.852 -11.420 1.718 1.00 95.88 97 ARG A O 1
ATOM 789 N N . ILE A 1 98 ? -19.369 -10.582 3.147 1.00 96.62 98 ILE A N 1
ATOM 790 C CA . ILE A 1 98 ? -19.520 -9.291 2.465 1.00 96.62 98 ILE A CA 1
ATOM 791 C C . ILE A 1 98 ? -18.223 -8.467 2.456 1.00 96.62 98 ILE A C 1
ATOM 793 O O . ILE A 1 98 ? -18.011 -7.696 1.527 1.00 96.62 98 ILE A O 1
ATOM 797 N N . ASP A 1 99 ? -17.314 -8.679 3.415 1.00 97.12 99 ASP A N 1
ATOM 798 C CA . ASP A 1 99 ? -16.016 -7.998 3.439 1.00 97.12 99 ASP A CA 1
ATOM 799 C C . ASP A 1 99 ? -15.165 -8.377 2.208 1.00 97.12 99 ASP A C 1
ATOM 801 O O . ASP A 1 99 ? -14.316 -7.593 1.784 1.00 97.12 99 ASP A O 1
ATOM 805 N N . LEU A 1 100 ? -15.425 -9.538 1.580 1.00 97.50 100 LEU A N 1
ATOM 806 C CA . LEU A 1 100 ? -14.729 -9.974 0.364 1.00 97.50 100 LEU A CA 1
ATOM 807 C C . LEU A 1 100 ? -15.014 -9.080 -0.850 1.00 97.50 100 LEU A C 1
ATOM 809 O O . LEU A 1 100 ? -14.175 -8.983 -1.744 1.00 97.50 100 LEU A O 1
ATOM 813 N N . VAL A 1 101 ? -16.155 -8.383 -0.869 1.00 98.06 101 VAL A N 1
ATOM 814 C CA . VAL A 1 101 ? -16.531 -7.461 -1.956 1.00 98.06 101 VAL A CA 1
ATOM 815 C C . VAL A 1 101 ? -15.504 -6.338 -2.108 1.00 98.06 101 VAL A C 1
ATOM 817 O O . VAL A 1 101 ? -15.241 -5.883 -3.220 1.00 98.06 101 VAL A O 1
ATOM 820 N N . HIS A 1 102 ? -14.842 -5.934 -1.021 1.00 97.94 102 HIS A N 1
ATOM 821 C CA . HIS A 1 102 ? -13.815 -4.894 -1.069 1.00 97.94 102 HIS A CA 1
ATOM 822 C C . HIS A 1 102 ? -12.565 -5.297 -1.864 1.00 97.94 102 HIS A C 1
ATOM 824 O O . HIS A 1 102 ? -11.820 -4.420 -2.297 1.00 97.94 102 HIS A O 1
ATOM 830 N N . PHE A 1 103 ? -12.360 -6.595 -2.109 1.00 98.25 103 PHE A N 1
ATOM 831 C CA . PHE A 1 103 ? -11.259 -7.124 -2.916 1.00 98.25 103 PHE A CA 1
ATOM 832 C C . PHE A 1 103 ? -11.623 -7.328 -4.396 1.00 98.25 103 PHE A C 1
ATOM 834 O O . PHE A 1 103 ? -10.761 -7.719 -5.182 1.00 98.25 103 PHE A O 1
ATOM 841 N N . ILE A 1 104 ? -12.859 -7.017 -4.814 1.00 98.38 104 ILE A N 1
ATOM 842 C CA . ILE A 1 104 ? -13.268 -7.076 -6.229 1.00 98.38 104 ILE A CA 1
ATOM 843 C C . ILE A 1 104 ? -12.352 -6.237 -7.135 1.00 98.38 104 ILE A C 1
ATOM 845 O O . ILE A 1 104 ? -11.921 -6.778 -8.151 1.00 98.38 104 ILE A O 1
ATOM 849 N N . PRO A 1 105 ? -11.980 -4.980 -6.802 1.00 97.94 105 PRO A N 1
ATOM 850 C CA . PRO A 1 105 ? -11.081 -4.198 -7.650 1.00 97.94 105 PRO A CA 1
ATOM 851 C C . PRO A 1 105 ? -9.742 -4.897 -7.910 1.00 97.94 105 PRO A C 1
ATOM 853 O O . PRO A 1 105 ? -9.270 -4.906 -9.040 1.00 97.94 105 PRO A O 1
ATOM 856 N N . PHE A 1 106 ? -9.164 -5.550 -6.897 1.00 98.38 106 PHE A N 1
ATOM 857 C CA . PHE A 1 106 ? -7.950 -6.352 -7.066 1.00 98.38 106 PHE A CA 1
ATOM 858 C C . PHE A 1 106 ? -8.180 -7.539 -8.010 1.00 98.38 106 PHE A C 1
ATOM 860 O O . PHE A 1 106 ? -7.376 -7.760 -8.911 1.00 98.38 106 PHE A O 1
ATOM 867 N N . GLY A 1 107 ? -9.282 -8.280 -7.842 1.00 98.44 107 GLY A N 1
ATOM 868 C CA . GLY A 1 107 ? -9.621 -9.408 -8.715 1.00 98.44 107 GLY A CA 1
ATOM 869 C C . GLY A 1 107 ? -9.821 -8.991 -10.176 1.00 98.44 107 GLY A C 1
ATOM 870 O O . GLY A 1 107 ? -9.299 -9.641 -11.078 1.00 98.44 107 GLY A O 1
ATOM 871 N N . LEU A 1 108 ? -10.508 -7.870 -10.413 1.00 98.31 108 LEU A N 1
ATOM 872 C CA . LEU A 1 108 ? -10.697 -7.307 -11.753 1.00 98.31 108 LEU A CA 1
ATOM 873 C C . LEU A 1 108 ? -9.368 -6.871 -12.377 1.00 98.31 108 LEU A C 1
ATOM 875 O O . LEU A 1 108 ? -9.099 -7.205 -13.529 1.00 98.31 108 LEU A O 1
ATOM 879 N N . THR A 1 109 ? -8.507 -6.189 -11.617 1.00 97.94 109 THR A N 1
ATOM 880 C CA . THR A 1 109 ? -7.173 -5.803 -12.095 1.00 97.94 109 THR A CA 1
ATOM 881 C C . THR A 1 109 ? -6.296 -7.024 -12.368 1.00 97.94 109 THR A C 1
ATOM 883 O O . THR A 1 109 ? -5.574 -7.047 -13.361 1.00 97.94 109 THR A O 1
ATOM 886 N N . PHE A 1 110 ? -6.375 -8.070 -11.542 1.00 98.00 110 PHE A N 1
ATOM 887 C CA . PHE A 1 110 ? -5.660 -9.321 -11.786 1.00 98.00 110 PHE A CA 1
ATOM 888 C C . PHE A 1 110 ? -6.101 -9.973 -13.101 1.00 98.00 110 PHE A C 1
ATOM 890 O O . PHE A 1 110 ? -5.249 -10.346 -13.903 1.00 98.00 110 PHE A O 1
ATOM 897 N N . ILE A 1 111 ? -7.413 -10.051 -13.360 1.00 98.31 111 ILE A N 1
ATOM 898 C CA . ILE A 1 111 ? -7.957 -10.563 -14.629 1.00 98.31 111 ILE A CA 1
ATOM 899 C C . ILE A 1 111 ? -7.487 -9.701 -15.807 1.00 98.31 111 ILE A C 1
ATOM 901 O O . ILE A 1 111 ? -7.060 -10.241 -16.824 1.00 98.31 111 ILE A O 1
ATOM 905 N N . TYR A 1 112 ? -7.500 -8.373 -15.663 1.00 97.00 112 TYR A N 1
ATOM 906 C CA . TYR A 1 112 ? -6.999 -7.452 -16.686 1.00 97.00 112 TYR A CA 1
ATOM 907 C C . TYR A 1 112 ? -5.507 -7.664 -16.997 1.00 97.00 112 TYR A C 1
ATOM 909 O O . TYR A 1 112 ? -5.102 -7.616 -18.156 1.00 97.00 112 TYR A O 1
ATOM 917 N N . LEU A 1 113 ? -4.681 -7.932 -15.981 1.00 96.44 113 LEU A N 1
ATOM 918 C CA . LEU A 1 113 ? -3.244 -8.186 -16.137 1.00 96.44 113 LEU A CA 1
ATOM 919 C C . LEU A 1 113 ? -2.917 -9.637 -16.525 1.00 96.44 113 LEU A C 1
ATOM 921 O O . LEU A 1 113 ? -1.776 -9.930 -16.890 1.00 96.44 113 LEU A O 1
ATOM 925 N N . LEU A 1 114 ? -3.898 -10.542 -16.498 1.00 96.88 114 LEU A N 1
ATOM 926 C CA . LEU A 1 114 ? -3.708 -11.963 -16.781 1.00 96.88 114 LEU A CA 1
ATOM 927 C C . LEU A 1 114 ? -3.076 -12.233 -18.159 1.00 96.88 114 LEU A C 1
ATOM 929 O O . LEU A 1 114 ? -2.123 -13.016 -18.200 1.00 96.88 114 LEU A O 1
ATOM 933 N N . PRO A 1 115 ? -3.476 -11.566 -19.266 1.00 96.81 115 PRO A N 1
ATOM 934 C CA . PRO A 1 115 ? -2.816 -11.742 -20.560 1.00 96.81 115 PRO A CA 1
ATOM 935 C C . PRO A 1 115 ? -1.319 -11.427 -20.509 1.00 96.81 115 PRO A C 1
ATOM 937 O O . PRO A 1 115 ? -0.521 -12.114 -21.140 1.00 96.81 115 PRO A O 1
ATOM 940 N N . TYR A 1 116 ? -0.911 -10.424 -19.724 1.00 95.81 116 TYR A N 1
ATOM 941 C CA . TYR A 1 116 ? 0.502 -10.118 -19.521 1.00 95.81 116 TYR A CA 1
ATOM 942 C C . TYR A 1 116 ? 1.199 -11.192 -18.682 1.00 95.81 116 TYR A C 1
ATOM 944 O O . TYR A 1 116 ? 2.299 -11.621 -19.024 1.00 95.81 116 TYR A O 1
ATOM 952 N N . TYR A 1 117 ? 0.578 -11.662 -17.597 1.00 96.25 117 TYR A N 1
ATOM 953 C CA . TYR A 1 117 ? 1.179 -12.697 -16.753 1.00 96.25 117 TYR A CA 1
ATOM 954 C C . TYR A 1 117 ? 1.390 -14.022 -17.492 1.00 96.25 117 TYR A C 1
ATOM 956 O O . TYR A 1 117 ? 2.404 -14.679 -17.239 1.00 96.25 117 TYR A O 1
ATOM 964 N N . LEU A 1 118 ? 0.514 -14.354 -18.443 1.00 97.31 118 LEU A N 1
ATOM 965 C CA . LEU A 1 118 ? 0.604 -15.554 -19.279 1.00 97.31 118 LEU A CA 1
ATOM 966 C C . LEU A 1 118 ? 1.667 -15.477 -20.389 1.00 97.31 118 LEU A C 1
ATOM 968 O O . LEU A 1 118 ? 2.052 -16.519 -20.914 1.00 97.31 118 LEU A O 1
ATOM 972 N N . LYS A 1 119 ? 2.190 -14.286 -20.723 1.00 97.75 119 LYS A N 1
ATOM 973 C CA . LYS A 1 119 ? 3.298 -14.144 -21.686 1.00 97.75 119 LYS A CA 1
ATOM 974 C C . LYS A 1 119 ? 4.545 -14.901 -21.233 1.00 97.75 119 LYS A C 1
ATOM 976 O O . LYS A 1 119 ? 4.874 -14.947 -20.040 1.00 97.75 119 LYS A O 1
ATOM 981 N N . SER A 1 120 ? 5.296 -15.420 -22.196 1.00 97.69 120 SER A N 1
ATOM 982 C CA . SER A 1 120 ? 6.612 -16.014 -21.962 1.00 97.69 120 SER A CA 1
ATOM 983 C C . SER A 1 120 ? 7.625 -14.982 -21.445 1.00 97.69 120 SER A C 1
ATOM 985 O O . SER A 1 120 ? 7.427 -13.765 -21.521 1.00 97.69 120 SER A O 1
ATOM 987 N N . ARG A 1 121 ? 8.751 -15.465 -20.904 1.00 96.69 121 ARG A N 1
ATOM 988 C CA . ARG A 1 121 ? 9.846 -14.601 -20.433 1.00 96.69 121 ARG A CA 1
ATOM 989 C C . ARG A 1 121 ? 10.366 -13.683 -21.547 1.00 96.69 121 ARG A C 1
ATOM 991 O O . ARG A 1 121 ? 10.601 -12.505 -21.296 1.00 96.69 121 ARG A O 1
ATOM 998 N N . THR A 1 122 ? 10.534 -14.215 -22.758 1.00 97.44 122 THR A N 1
ATOM 999 C CA . THR A 1 122 ? 11.058 -13.484 -23.922 1.00 97.44 122 THR A CA 1
ATOM 1000 C C . THR A 1 122 ? 10.108 -12.378 -24.367 1.00 97.44 122 THR A C 1
ATOM 1002 O O . THR A 1 122 ? 10.553 -11.254 -24.574 1.00 97.44 122 THR A O 1
ATOM 1005 N N . GLU A 1 123 ? 8.802 -12.645 -24.427 1.00 97.38 123 GLU A N 1
ATOM 1006 C CA . GLU A 1 123 ? 7.794 -11.627 -24.748 1.00 97.38 123 GLU A CA 1
ATOM 1007 C C . GLU A 1 123 ? 7.743 -10.500 -23.711 1.00 97.38 123 GLU A C 1
ATOM 1009 O O . GLU A 1 123 ? 7.592 -9.335 -24.074 1.00 97.38 123 GLU A O 1
ATOM 1014 N N . LYS A 1 124 ? 7.885 -10.822 -22.418 1.00 96.75 124 LYS A N 1
ATOM 1015 C CA . LYS A 1 124 ? 7.944 -9.803 -21.359 1.00 96.75 124 LYS A CA 1
ATOM 1016 C C . LYS A 1 124 ? 9.209 -8.952 -21.462 1.00 96.75 124 LYS A C 1
ATOM 1018 O O . LYS A 1 124 ? 9.133 -7.741 -21.312 1.00 96.75 124 LYS A O 1
ATOM 1023 N N . ILE A 1 125 ? 10.359 -9.563 -21.754 1.00 96.19 125 ILE A N 1
ATOM 1024 C CA . ILE A 1 125 ? 11.612 -8.831 -21.999 1.00 96.19 125 ILE A CA 1
ATOM 1025 C C . ILE A 1 125 ? 11.482 -7.924 -23.228 1.00 96.19 125 ILE A C 1
ATOM 1027 O O . ILE A 1 125 ? 11.922 -6.780 -23.180 1.00 96.19 125 ILE A O 1
ATOM 1031 N N . ALA A 1 126 ? 10.855 -8.401 -24.308 1.00 96.19 126 ALA A N 1
ATOM 1032 C CA . ALA A 1 126 ? 10.596 -7.590 -25.494 1.00 96.19 126 ALA A CA 1
ATOM 1033 C C . ALA A 1 126 ? 9.720 -6.371 -25.161 1.00 96.19 126 ALA A C 1
ATOM 1035 O O . ALA A 1 126 ? 10.085 -5.256 -25.519 1.00 96.19 126 ALA A O 1
ATOM 1036 N N . TYR A 1 127 ? 8.641 -6.566 -24.394 1.00 95.06 127 TYR A N 1
ATOM 1037 C CA . TYR A 1 127 ? 7.811 -5.473 -23.876 1.00 95.06 127 TYR A CA 1
ATOM 1038 C C . TYR A 1 127 ? 8.617 -4.476 -23.028 1.00 95.06 127 TYR A C 1
ATOM 1040 O O . TYR A 1 127 ? 8.518 -3.277 -23.242 1.00 95.06 127 TYR A O 1
ATOM 1048 N N . LEU A 1 128 ? 9.453 -4.949 -22.097 1.00 93.00 128 LEU A N 1
ATOM 1049 C CA . LEU A 1 128 ? 10.262 -4.075 -21.233 1.00 93.00 128 LEU A CA 1
ATOM 1050 C C . LEU A 1 128 ? 11.364 -3.316 -21.992 1.00 93.00 128 LEU A C 1
ATOM 1052 O O . LEU A 1 128 ? 11.861 -2.301 -21.506 1.00 93.00 128 LEU A O 1
ATOM 1056 N N . ASN A 1 129 ? 11.779 -3.812 -23.158 1.00 94.62 129 ASN A N 1
ATOM 1057 C CA . ASN A 1 129 ? 12.724 -3.121 -24.032 1.00 94.62 129 ASN A CA 1
ATOM 1058 C C . ASN A 1 129 ? 12.052 -2.064 -24.917 1.00 94.62 129 ASN A C 1
ATOM 1060 O O . ASN A 1 129 ? 12.740 -1.142 -25.357 1.00 94.62 129 ASN A O 1
ATOM 1064 N N . ASP A 1 130 ? 10.739 -2.159 -25.135 1.00 93.94 130 ASP A N 1
ATOM 1065 C CA . ASP A 1 130 ? 9.938 -1.086 -25.719 1.00 93.94 130 ASP A CA 1
ATOM 1066 C C . ASP A 1 130 ? 9.662 -0.013 -24.655 1.00 93.94 130 ASP A C 1
ATOM 1068 O O . ASP A 1 130 ? 8.669 -0.037 -23.925 1.00 93.94 130 ASP A O 1
ATOM 1072 N N . PHE A 1 131 ? 10.611 0.918 -24.530 1.00 86.25 131 PHE A N 1
ATOM 1073 C CA . PHE A 1 131 ? 10.598 1.931 -23.478 1.00 86.25 131 PHE A CA 1
ATOM 1074 C C . PHE A 1 131 ? 9.360 2.828 -23.530 1.00 86.25 131 PHE A C 1
ATOM 1076 O O . PHE A 1 131 ? 8.829 3.195 -22.483 1.00 86.25 131 PHE A O 1
ATOM 1083 N N . GLU A 1 132 ? 8.904 3.193 -24.727 1.00 88.62 132 GLU A N 1
ATOM 1084 C CA . GLU A 1 132 ? 7.776 4.108 -24.855 1.00 88.62 132 GLU A CA 1
ATOM 1085 C C . GLU A 1 132 ? 6.469 3.411 -24.481 1.00 88.62 132 GLU A C 1
ATOM 1087 O O . GLU A 1 132 ? 5.696 3.967 -23.701 1.00 88.62 132 GLU A O 1
ATOM 1092 N N . LEU A 1 133 ? 6.265 2.168 -24.933 1.00 89.94 133 LEU A N 1
ATOM 1093 C CA . LEU A 1 133 ? 5.109 1.368 -24.533 1.00 89.94 133 LEU A CA 1
ATOM 1094 C C . LEU A 1 133 ? 5.091 1.115 -23.019 1.00 89.94 133 LEU A C 1
ATOM 1096 O O . LEU A 1 133 ? 4.075 1.344 -22.362 1.00 89.94 133 LEU A O 1
ATOM 1100 N N . ALA A 1 134 ? 6.221 0.684 -22.448 1.00 86.88 134 ALA A N 1
ATOM 1101 C CA . ALA A 1 134 ? 6.321 0.404 -21.018 1.00 86.88 134 ALA A CA 1
ATOM 1102 C C . ALA A 1 134 ? 6.034 1.655 -20.171 1.00 86.88 134 ALA A C 1
ATOM 1104 O O . ALA A 1 134 ? 5.242 1.591 -19.230 1.00 86.88 134 ALA A O 1
ATOM 1105 N N . ARG A 1 135 ? 6.600 2.808 -20.556 1.00 85.38 135 ARG A N 1
ATOM 1106 C CA . ARG A 1 135 ? 6.381 4.098 -19.888 1.00 85.38 135 ARG A CA 1
ATOM 1107 C C . ARG A 1 135 ? 4.926 4.559 -19.978 1.00 85.38 135 ARG A C 1
ATOM 1109 O O . ARG A 1 135 ? 4.391 5.082 -19.000 1.00 85.38 135 ARG A O 1
ATOM 1116 N N . GLN A 1 136 ? 4.291 4.410 -21.141 1.00 87.44 136 GLN A N 1
ATOM 1117 C CA . GLN A 1 136 ? 2.885 4.781 -21.322 1.00 87.44 136 GLN A CA 1
ATOM 1118 C C . GLN A 1 136 ? 1.967 3.961 -20.417 1.00 87.44 136 GLN A C 1
ATOM 1120 O O . GLN A 1 136 ? 1.073 4.533 -19.788 1.00 87.44 136 GLN A O 1
ATOM 1125 N N . ASP A 1 137 ? 2.211 2.655 -20.300 1.00 88.62 137 ASP A N 1
ATOM 1126 C CA . ASP A 1 137 ? 1.424 1.804 -19.414 1.00 88.62 137 ASP A CA 1
ATOM 1127 C C . ASP A 1 137 ? 1.720 2.093 -17.922 1.00 88.62 137 ASP A C 1
ATOM 1129 O O . ASP A 1 137 ? 0.770 2.188 -17.138 1.00 88.62 137 ASP A O 1
ATOM 1133 N N . ASP A 1 138 ? 2.991 2.299 -17.529 1.00 84.44 138 ASP A N 1
ATOM 1134 C CA . ASP A 1 138 ? 3.414 2.623 -16.144 1.00 84.44 138 ASP A CA 1
ATOM 1135 C C . ASP A 1 138 ? 2.671 3.853 -15.593 1.00 84.44 138 ASP A C 1
ATOM 1137 O O . ASP A 1 138 ? 2.162 3.859 -14.468 1.00 84.44 138 ASP A O 1
ATOM 1141 N N . PHE A 1 139 ? 2.555 4.903 -16.414 1.00 83.38 139 PHE A N 1
ATOM 1142 C CA . PHE A 1 139 ? 1.847 6.144 -16.070 1.00 83.38 139 PHE A CA 1
ATOM 1143 C C . PHE A 1 139 ? 0.437 6.217 -16.670 1.00 83.38 139 PHE A C 1
ATOM 1145 O O . PHE A 1 139 ? -0.165 7.300 -16.768 1.00 83.38 139 PHE A O 1
ATOM 1152 N N . GLY A 1 140 ? -0.102 5.060 -17.054 1.00 88.19 140 GLY A N 1
ATOM 1153 C CA . GLY A 1 140 ? -1.397 4.901 -17.691 1.00 88.19 140 GLY A CA 1
ATOM 1154 C C . GLY A 1 140 ? -2.580 5.123 -16.748 1.00 88.19 140 GLY A C 1
ATOM 1155 O O . GLY A 1 140 ? -2.533 5.859 -15.754 1.00 88.19 140 GLY A O 1
ATOM 1156 N N . TRP A 1 141 ? -3.712 4.513 -17.085 1.00 92.81 141 TRP A N 1
ATOM 1157 C CA . TRP A 1 141 ? -4.955 4.666 -16.327 1.00 92.81 141 TRP A CA 1
ATOM 1158 C C . TRP A 1 141 ? -4.957 3.860 -15.018 1.00 92.81 141 TRP A C 1
ATOM 1160 O O . TRP A 1 141 ? -5.540 4.315 -14.035 1.00 92.81 141 TRP A O 1
ATOM 1170 N N . LEU A 1 142 ? -4.261 2.714 -14.964 1.00 93.81 142 LEU A N 1
ATOM 1171 C CA . LEU A 1 142 ? -4.231 1.846 -13.781 1.00 93.81 142 LEU A CA 1
ATOM 1172 C C . LEU A 1 142 ? -3.689 2.564 -12.544 1.00 93.81 142 LEU A C 1
ATOM 1174 O O . LEU A 1 142 ? -4.345 2.546 -11.507 1.00 93.81 142 LEU A O 1
ATOM 1178 N N . GLY A 1 143 ? -2.548 3.254 -12.656 1.00 91.94 143 GLY A N 1
ATOM 1179 C CA . GLY A 1 143 ? -1.974 4.008 -11.536 1.00 91.94 143 GLY A CA 1
ATOM 1180 C C . GLY A 1 143 ? -2.936 5.064 -10.976 1.00 91.94 143 GLY A C 1
ATOM 1181 O O . GLY A 1 143 ? -3.061 5.216 -9.762 1.00 91.94 143 GLY A O 1
ATOM 1182 N N . GLN A 1 144 ? -3.696 5.733 -11.848 1.00 94.75 144 GLN A N 1
ATOM 1183 C CA . GLN A 1 144 ? -4.699 6.725 -11.442 1.00 94.75 144 GLN A CA 1
ATOM 1184 C C . GLN A 1 144 ? -5.876 6.075 -10.708 1.00 94.75 144 GLN A C 1
ATOM 1186 O O . GLN A 1 144 ? -6.297 6.572 -9.663 1.00 94.75 144 GLN A O 1
ATOM 1191 N N . VAL A 1 145 ? -6.377 4.944 -11.219 1.00 96.56 145 VAL A N 1
ATOM 1192 C CA . VAL A 1 145 ? -7.445 4.172 -10.568 1.00 96.56 145 VAL A CA 1
ATOM 1193 C C . VAL A 1 145 ? -6.997 3.684 -9.194 1.00 96.56 145 VAL A C 1
ATOM 1195 O O . VAL A 1 145 ? -7.752 3.815 -8.234 1.00 96.56 145 VAL A O 1
ATOM 1198 N N . THR A 1 146 ? -5.765 3.191 -9.066 1.00 96.19 146 THR A N 1
ATOM 1199 C CA . THR A 1 146 ? -5.190 2.775 -7.783 1.00 96.19 146 THR A CA 1
ATOM 1200 C C . THR A 1 146 ? -5.149 3.921 -6.777 1.00 96.19 146 THR A C 1
ATOM 1202 O O . THR A 1 146 ? -5.619 3.762 -5.651 1.00 96.19 146 THR A O 1
ATOM 1205 N N . LEU A 1 147 ? -4.614 5.086 -7.166 1.00 96.00 147 LEU A N 1
ATOM 1206 C CA . LEU A 1 147 ? -4.538 6.258 -6.287 1.00 96.00 147 LEU A CA 1
ATOM 1207 C C . LEU A 1 147 ? -5.934 6.702 -5.836 1.00 96.00 147 LEU A C 1
ATOM 1209 O O . LEU A 1 147 ? -6.153 6.943 -4.647 1.00 96.00 147 LEU A O 1
ATOM 1213 N N . PHE A 1 148 ? -6.893 6.743 -6.765 1.00 97.62 148 PHE A N 1
ATOM 1214 C CA . PHE A 1 148 ? -8.284 7.063 -6.457 1.00 97.62 148 PHE A CA 1
ATOM 1215 C C . PHE A 1 148 ? -8.914 6.038 -5.506 1.00 97.62 148 PHE A C 1
ATOM 1217 O O . PHE A 1 148 ? -9.593 6.416 -4.553 1.00 97.62 148 PHE A O 1
ATOM 1224 N N . LEU A 1 149 ? -8.661 4.745 -5.715 1.00 98.06 149 LEU A N 1
ATOM 1225 C CA . LEU A 1 149 ? -9.186 3.677 -4.870 1.00 98.06 149 LEU A CA 1
ATOM 1226 C C . LEU A 1 149 ? -8.637 3.765 -3.439 1.00 98.06 149 LEU A C 1
ATOM 1228 O O . LEU A 1 149 ? -9.398 3.643 -2.478 1.00 98.06 149 LEU A O 1
ATOM 1232 N N . ILE A 1 150 ? -7.332 4.013 -3.281 1.00 98.19 150 ILE A N 1
ATOM 1233 C CA . ILE A 1 150 ? -6.716 4.211 -1.961 1.00 98.19 150 ILE A CA 1
ATOM 1234 C C . ILE A 1 150 ? -7.314 5.452 -1.285 1.00 98.19 150 ILE A C 1
ATOM 1236 O O . ILE A 1 150 ? -7.693 5.377 -0.114 1.00 98.19 150 ILE A O 1
ATOM 1240 N N . LEU A 1 151 ? -7.469 6.563 -2.018 1.00 98.38 151 LEU A N 1
ATOM 1241 C CA . LEU A 1 151 ? -8.105 7.779 -1.504 1.00 98.38 151 LEU A CA 1
ATOM 1242 C C . LEU A 1 151 ? -9.535 7.507 -1.026 1.00 98.38 151 LEU A C 1
ATOM 1244 O O . LEU A 1 151 ? -9.897 7.879 0.089 1.00 98.38 151 LEU A O 1
ATOM 1248 N N . PHE A 1 152 ? -10.333 6.826 -1.847 1.00 98.44 152 PHE A N 1
ATOM 1249 C CA . PHE A 1 152 ? -11.713 6.466 -1.541 1.00 98.44 152 PHE A CA 1
ATOM 1250 C C . PHE A 1 152 ? -11.812 5.688 -0.224 1.00 98.44 152 PHE A C 1
ATOM 1252 O O . PHE A 1 152 ? -12.571 6.064 0.672 1.00 98.44 152 PHE A O 1
ATOM 1259 N N . TYR A 1 153 ? -10.991 4.651 -0.046 1.00 98.62 153 TYR A N 1
ATOM 1260 C CA . TYR A 1 153 ? -10.998 3.867 1.186 1.00 98.62 153 TYR A CA 1
ATOM 1261 C C . TYR A 1 153 ? -10.450 4.625 2.399 1.00 98.62 153 TYR A C 1
ATOM 1263 O O . TYR A 1 153 ? -10.936 4.411 3.513 1.00 98.62 153 TYR A O 1
ATOM 1271 N N . LEU A 1 154 ? -9.501 5.546 2.215 1.00 98.25 154 LEU A N 1
ATOM 1272 C CA . LEU A 1 154 ? -9.068 6.445 3.287 1.00 98.25 154 LEU A CA 1
ATOM 1273 C C . LEU A 1 154 ? -10.194 7.388 3.717 1.00 98.25 154 LEU A C 1
ATOM 1275 O O . LEU A 1 154 ? -10.381 7.591 4.916 1.00 98.25 154 LEU A O 1
ATOM 1279 N N . MET A 1 155 ? -10.998 7.896 2.779 1.00 98.38 155 MET A N 1
ATOM 1280 C CA . MET A 1 155 ? -12.178 8.704 3.105 1.00 98.38 155 MET A CA 1
ATOM 1281 C C . MET A 1 155 ? -13.231 7.891 3.869 1.00 98.38 155 MET A C 1
ATOM 1283 O O . MET A 1 155 ? -13.761 8.366 4.876 1.00 98.38 155 MET A O 1
ATOM 1287 N N . LEU A 1 156 ? -13.487 6.640 3.467 1.00 98.38 156 LEU A N 1
ATOM 1288 C CA . LEU A 1 156 ? -14.369 5.738 4.219 1.00 98.38 156 LEU A CA 1
ATOM 1289 C C . LEU A 1 156 ? -13.842 5.468 5.637 1.00 98.38 156 LEU A C 1
ATOM 1291 O O . LEU A 1 156 ? -14.605 5.505 6.606 1.00 98.38 156 LEU A O 1
ATOM 1295 N N . SER A 1 157 ? -12.534 5.249 5.768 1.00 98.19 157 SER A N 1
ATOM 1296 C CA . SER A 1 157 ? -11.853 5.026 7.050 1.00 98.19 157 SER A CA 1
ATOM 1297 C C . SER A 1 157 ? -11.938 6.257 7.956 1.00 98.19 157 SER A C 1
ATOM 1299 O O . SER A 1 157 ? -12.270 6.136 9.135 1.00 98.19 157 SER A O 1
ATOM 1301 N N . ALA A 1 158 ? -11.744 7.457 7.404 1.00 97.56 158 ALA A N 1
ATOM 1302 C CA . ALA A 1 158 ? -11.929 8.718 8.117 1.00 97.56 158 ALA A CA 1
ATOM 1303 C C . ALA A 1 158 ? -13.390 8.923 8.564 1.00 97.56 158 ALA A C 1
ATOM 1305 O O . ALA A 1 158 ? -13.643 9.432 9.657 1.00 97.56 158 ALA A O 1
ATOM 1306 N N . GLY A 1 159 ? -14.364 8.484 7.761 1.00 97.38 159 GLY A N 1
ATOM 1307 C CA . GLY A 1 159 ? -15.779 8.473 8.138 1.00 97.38 159 GLY A CA 1
ATOM 1308 C C . GLY A 1 159 ? -16.069 7.575 9.345 1.00 97.38 159 GLY A C 1
ATOM 1309 O O . GLY A 1 159 ? -16.754 8.002 10.277 1.00 97.38 159 GLY A O 1
ATOM 1310 N N . ILE A 1 160 ? -15.512 6.358 9.370 1.00 96.44 160 ILE A N 1
ATOM 1311 C CA . ILE A 1 160 ? -15.603 5.443 10.524 1.00 96.44 160 ILE A CA 1
ATOM 1312 C C . ILE A 1 160 ? -14.951 6.072 11.755 1.00 96.44 160 ILE A C 1
ATOM 1314 O O . ILE A 1 160 ? -15.541 6.072 12.833 1.00 96.44 160 ILE A O 1
ATOM 1318 N N . LEU A 1 161 ? -13.768 6.658 11.584 1.00 95.56 161 LEU A N 1
ATOM 1319 C CA . LEU A 1 161 ? -13.015 7.295 12.655 1.00 95.56 161 LEU A CA 1
ATOM 1320 C C . LEU A 1 161 ? -13.797 8.430 13.328 1.00 95.56 161 LEU A C 1
ATOM 1322 O O . LEU A 1 161 ? -13.853 8.488 14.553 1.00 95.56 161 LEU A O 1
ATOM 1326 N N . LYS A 1 162 ? -14.468 9.283 12.542 1.00 94.69 162 LYS A N 1
ATOM 1327 C CA . LYS A 1 162 ? -15.335 10.353 13.069 1.00 94.69 162 LYS A CA 1
ATOM 1328 C C . LYS A 1 162 ? -16.521 9.809 13.869 1.00 94.69 162 LYS A C 1
ATOM 1330 O O . LYS A 1 162 ? -16.914 10.409 14.864 1.00 94.69 162 LYS A O 1
ATOM 1335 N N . ARG A 1 163 ? -17.112 8.685 13.446 1.00 93.50 163 ARG A N 1
ATOM 1336 C CA . ARG A 1 163 ? -18.202 8.031 14.195 1.00 93.50 163 ARG A CA 1
ATOM 1337 C C . ARG A 1 163 ? -17.688 7.417 15.496 1.00 93.50 163 ARG A C 1
ATOM 1339 O O . ARG A 1 163 ? -18.329 7.568 16.531 1.00 93.50 163 ARG A O 1
ATOM 1346 N N . TYR A 1 164 ? -16.529 6.764 15.441 1.00 93.50 164 TYR A N 1
ATOM 1347 C CA . TYR A 1 164 ? -15.879 6.176 16.607 1.00 93.50 164 TYR A CA 1
ATOM 1348 C C . TYR A 1 164 ? -15.495 7.242 17.643 1.00 93.50 164 TYR A C 1
ATOM 1350 O O . TYR A 1 164 ? -15.733 7.049 18.829 1.00 93.50 164 TYR A O 1
ATOM 1358 N N . GLU A 1 165 ? -14.994 8.397 17.200 1.00 92.31 165 GLU A N 1
ATOM 1359 C CA . GLU A 1 165 ? -14.711 9.542 18.071 1.00 92.31 165 GLU A CA 1
ATOM 1360 C C . GLU A 1 165 ? -15.931 9.988 18.878 1.00 92.31 165 GLU A C 1
ATOM 1362 O O . GLU A 1 165 ? -15.835 10.100 20.097 1.00 92.31 165 GLU A O 1
ATOM 1367 N N . ARG A 1 166 ? -17.083 10.172 18.218 1.00 90.25 166 ARG A N 1
ATOM 1368 C CA . ARG A 1 166 ? -18.333 10.548 18.899 1.00 90.25 166 ARG A CA 1
ATOM 1369 C C . ARG A 1 166 ? -18.712 9.521 19.967 1.00 90.25 166 ARG A C 1
ATOM 1371 O O . ARG A 1 166 ? -18.918 9.887 21.114 1.00 90.25 166 ARG A O 1
ATOM 1378 N N . LYS A 1 167 ? -18.669 8.230 19.621 1.00 89.25 167 LYS A N 1
ATOM 1379 C CA . LYS A 1 167 ? -18.989 7.141 20.556 1.00 89.25 167 LYS A CA 1
ATOM 1380 C C . LYS A 1 167 ? -18.076 7.121 21.792 1.00 89.25 167 LYS A C 1
ATOM 1382 O O . LYS A 1 167 ? -18.539 6.845 22.895 1.00 89.25 167 LYS A O 1
ATOM 1387 N N . ILE A 1 168 ? -16.779 7.387 21.624 1.00 88.75 168 ILE A N 1
ATOM 1388 C CA . ILE A 1 168 ? -15.824 7.397 22.745 1.00 88.75 168 ILE A CA 1
ATOM 1389 C C . ILE A 1 168 ? -16.042 8.588 23.678 1.00 88.75 168 ILE A C 1
ATOM 1391 O O . ILE A 1 168 ? -15.897 8.419 24.890 1.00 88.75 168 ILE A O 1
ATOM 1395 N N . LEU A 1 169 ? -16.408 9.756 23.141 1.00 82.12 169 LEU A N 1
ATOM 1396 C CA . LEU A 1 169 ? -16.751 10.927 23.953 1.00 82.12 169 LEU A CA 1
ATOM 1397 C C . LEU A 1 169 ? -17.953 10.647 24.866 1.00 82.12 169 LEU A C 1
ATOM 1399 O O . LEU A 1 169 ? -17.937 11.070 26.017 1.00 82.12 169 LEU A O 1
ATOM 1403 N N . ASP A 1 170 ? -18.912 9.849 24.394 1.00 79.75 170 ASP A N 1
ATOM 1404 C CA . ASP A 1 170 ? -20.111 9.488 25.160 1.00 79.75 170 ASP A CA 1
ATOM 1405 C C . ASP A 1 170 ? -19.860 8.397 26.225 1.00 79.75 170 ASP A C 1
ATOM 1407 O O . ASP A 1 170 ? -20.630 8.269 27.173 1.00 79.75 170 ASP A O 1
ATOM 1411 N N . THR A 1 171 ? -18.789 7.598 26.093 1.00 78.06 171 THR A N 1
ATOM 1412 C CA . THR A 1 171 ? -18.581 6.367 26.896 1.00 78.06 171 THR A CA 1
ATOM 1413 C C . THR A 1 171 ? -17.399 6.456 27.888 1.00 78.06 171 THR A C 1
ATOM 1415 O O . THR A 1 171 ? -17.066 5.464 28.529 1.00 78.06 171 THR A O 1
ATOM 1418 N N . PHE A 1 172 ? -16.724 7.611 28.020 1.00 73.88 172 PHE A N 1
ATOM 1419 C CA . PHE A 1 172 ? -15.583 7.856 28.941 1.00 73.88 172 PHE A CA 1
ATOM 1420 C C . PHE A 1 172 ? -14.512 6.735 29.004 1.00 73.88 172 PHE A C 1
ATOM 1422 O O . PHE A 1 172 ? -13.899 6.490 30.040 1.00 73.88 172 PHE A O 1
ATOM 1429 N N . SER A 1 173 ? -14.241 6.045 27.891 1.00 80.12 173 SER A N 1
ATOM 1430 C CA . SER A 1 173 ? -13.264 4.946 27.859 1.00 80.12 173 SER A CA 1
ATOM 1431 C C . SER A 1 173 ? -11.846 5.454 27.582 1.00 80.12 173 SER A C 1
ATOM 1433 O O . SER A 1 173 ? -11.539 5.854 26.457 1.00 80.12 173 SER A O 1
ATOM 1435 N N . GLU A 1 174 ? -10.951 5.374 28.571 1.00 79.31 174 GLU A N 1
ATOM 1436 C CA . GLU A 1 174 ? -9.534 5.756 28.415 1.00 79.31 174 GLU A CA 1
ATOM 1437 C C . GLU A 1 174 ? -8.807 4.916 27.351 1.00 79.31 174 GLU A C 1
ATOM 1439 O O . GLU A 1 174 ? -8.150 5.455 26.457 1.00 79.31 174 GLU A O 1
ATOM 1444 N N . LEU A 1 175 ? -9.013 3.592 27.345 1.00 80.25 175 LEU A N 1
ATOM 1445 C CA . LEU A 1 175 ? -8.487 2.713 26.290 1.00 80.25 175 LEU A CA 1
ATOM 1446 C C . LEU A 1 175 ? -9.050 3.077 24.906 1.00 80.25 175 LEU A C 1
ATOM 1448 O O . LEU A 1 175 ? -8.358 2.964 23.889 1.00 80.25 175 LEU A O 1
ATOM 1452 N N . GLY A 1 176 ? -10.304 3.532 24.861 1.00 84.31 176 GLY A N 1
ATOM 1453 C CA . GLY A 1 176 ? -10.945 4.034 23.654 1.00 84.31 176 GLY A CA 1
ATOM 1454 C C . GLY A 1 176 ? -10.276 5.295 23.106 1.00 84.31 176 GLY A C 1
ATOM 1455 O O . GLY A 1 176 ? -10.040 5.369 21.897 1.00 84.31 176 GLY A O 1
ATOM 1456 N N . LYS A 1 177 ? -9.909 6.243 23.981 1.00 87.19 177 LYS A N 1
ATOM 1457 C CA . LYS A 1 177 ? -9.211 7.492 23.626 1.00 87.19 177 LYS A CA 1
ATOM 1458 C C . LYS A 1 177 ? -7.812 7.234 23.066 1.00 87.19 177 LYS A C 1
ATOM 1460 O O . LYS A 1 177 ? -7.480 7.775 22.013 1.00 87.19 177 LYS A O 1
ATOM 1465 N N . ILE A 1 178 ? -7.027 6.361 23.705 1.00 88.12 178 ILE A N 1
ATOM 1466 C CA . ILE A 1 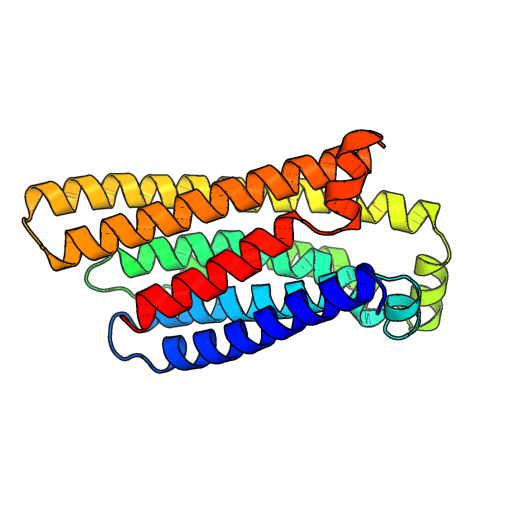178 ? -5.685 5.985 23.219 1.00 88.12 178 ILE A CA 1
ATOM 1467 C C . ILE A 1 178 ? -5.787 5.369 21.818 1.00 88.12 178 ILE A C 1
ATOM 1469 O O . ILE A 1 178 ? -5.089 5.785 20.890 1.00 88.12 178 ILE A O 1
ATOM 1473 N N . ARG A 1 179 ? -6.718 4.422 21.635 1.00 89.62 179 ARG A N 1
ATOM 1474 C CA . ARG A 1 179 ? -6.978 3.781 20.337 1.00 89.62 179 ARG A CA 1
ATOM 1475 C C . ARG A 1 179 ? -7.406 4.794 19.276 1.00 89.62 179 ARG A C 1
ATOM 1477 O O . ARG A 1 179 ? -6.940 4.723 18.142 1.00 89.62 179 ARG A O 1
ATOM 1484 N N . LEU A 1 180 ? -8.277 5.735 19.639 1.00 92.00 180 LEU A N 1
ATOM 1485 C CA . LEU A 1 180 ? -8.743 6.795 18.749 1.00 92.00 180 LEU A CA 1
ATOM 1486 C C . LEU A 1 180 ? -7.585 7.685 18.284 1.00 92.00 180 LEU A C 1
ATOM 1488 O O . LEU A 1 180 ? -7.468 7.957 17.091 1.00 92.00 180 LEU A O 1
ATOM 1492 N N . GLN A 1 181 ? -6.732 8.133 19.207 1.00 93.06 181 GLN A N 1
ATOM 1493 C CA . GLN A 1 181 ? -5.599 8.999 18.885 1.00 93.06 181 GLN A CA 1
ATOM 1494 C C . GLN A 1 181 ? -4.585 8.284 17.987 1.00 93.06 181 GLN A C 1
ATOM 1496 O O . GLN A 1 181 ? -4.136 8.858 16.994 1.00 93.06 181 GLN A O 1
ATOM 1501 N N . TRP A 1 182 ? -4.285 7.018 18.289 1.00 94.19 182 TRP A N 1
ATOM 1502 C CA . TRP A 1 182 ? -3.434 6.182 17.447 1.00 94.19 182 TRP A CA 1
ATOM 1503 C C . TRP A 1 182 ? -4.011 6.042 16.031 1.00 94.19 182 TRP A C 1
ATOM 1505 O O . TRP A 1 182 ? -3.312 6.274 15.046 1.00 94.19 182 TRP A O 1
ATOM 1515 N N . LEU A 1 183 ? -5.311 5.754 15.911 1.00 94.94 183 LEU A N 1
ATOM 1516 C CA . LEU A 1 183 ? -5.963 5.575 14.614 1.00 94.94 183 LEU A CA 1
ATOM 1517 C C . LEU A 1 183 ? -6.043 6.886 13.813 1.00 94.94 183 LEU A C 1
ATOM 1519 O O . LEU A 1 183 ? -5.857 6.868 12.598 1.00 94.94 183 LEU A O 1
ATOM 1523 N N . LYS A 1 184 ? -6.242 8.035 14.475 1.00 95.50 184 LYS A N 1
ATOM 1524 C CA . LYS A 1 184 ? -6.129 9.367 13.850 1.00 95.50 184 LYS A CA 1
ATOM 1525 C C . LYS A 1 184 ? -4.746 9.599 13.254 1.00 95.50 184 LYS A C 1
ATOM 1527 O O . LYS A 1 184 ? -4.647 9.981 12.092 1.00 95.50 184 LYS A O 1
ATOM 1532 N N . GLN A 1 185 ? -3.693 9.343 14.029 1.00 96.44 185 GLN A N 1
ATOM 1533 C CA . GLN A 1 185 ? -2.308 9.503 13.575 1.00 96.44 185 GLN A CA 1
ATOM 1534 C C . GLN A 1 185 ? -2.004 8.587 12.382 1.00 96.44 185 GLN A C 1
ATOM 1536 O O . GLN A 1 185 ? -1.452 9.051 11.388 1.00 96.44 185 GLN A O 1
ATOM 1541 N N . PHE A 1 186 ? -2.454 7.331 12.437 1.00 96.75 186 PHE A N 1
ATOM 1542 C CA . PHE A 1 186 ? -2.315 6.371 11.342 1.00 96.75 186 PHE A CA 1
ATOM 1543 C C . PHE A 1 186 ? -2.989 6.850 10.044 1.00 96.75 186 PHE A C 1
ATOM 1545 O O . PHE A 1 186 ? -2.351 6.879 8.992 1.00 96.75 186 PHE A O 1
ATOM 1552 N N . ILE A 1 187 ? -4.254 7.285 10.105 1.00 96.94 187 ILE A N 1
ATOM 1553 C CA . ILE A 1 187 ? -4.987 7.756 8.918 1.00 96.94 187 ILE A CA 1
ATOM 1554 C C . ILE A 1 187 ? -4.381 9.046 8.348 1.00 96.94 187 ILE A C 1
ATOM 1556 O O . ILE A 1 187 ? -4.250 9.163 7.131 1.00 96.94 187 ILE A O 1
ATOM 1560 N N . TYR A 1 188 ? -3.969 9.999 9.191 1.00 96.31 188 TYR A N 1
ATOM 1561 C CA . TYR A 1 188 ? -3.313 11.222 8.714 1.00 96.31 188 TYR A CA 1
ATOM 1562 C C . TYR A 1 188 ? -1.955 10.946 8.071 1.00 96.31 188 TYR A C 1
ATOM 1564 O O . TYR A 1 188 ? -1.669 11.505 7.014 1.00 96.31 188 TYR A O 1
ATOM 1572 N N . ALA A 1 189 ? -1.151 10.047 8.641 1.00 96.50 189 ALA A N 1
ATOM 1573 C CA . ALA A 1 189 ? 0.110 9.642 8.033 1.00 96.50 189 ALA A CA 1
ATOM 1574 C C . ALA A 1 189 ? -0.107 9.010 6.648 1.00 96.50 189 ALA A C 1
ATOM 1576 O O . ALA A 1 189 ? 0.578 9.374 5.694 1.00 96.50 189 ALA A O 1
ATOM 1577 N N . LEU A 1 190 ? -1.107 8.133 6.501 1.00 96.88 190 LEU A N 1
ATOM 1578 C CA . LEU A 1 190 ? -1.456 7.537 5.208 1.00 96.88 190 LEU A CA 1
ATOM 1579 C C . LEU A 1 190 ? -1.959 8.566 4.186 1.00 96.88 190 LEU A C 1
ATOM 1581 O O . LEU A 1 190 ? -1.621 8.458 3.011 1.00 96.88 190 LEU A O 1
ATOM 1585 N N . LEU A 1 191 ? -2.724 9.576 4.613 1.00 96.81 191 LEU A N 1
ATOM 1586 C CA . LEU A 1 191 ? -3.148 10.674 3.737 1.00 96.81 191 LEU A CA 1
ATOM 1587 C C . LEU A 1 191 ? -1.960 11.510 3.249 1.00 96.81 191 LEU A C 1
ATOM 1589 O O . LEU A 1 191 ? -1.914 11.857 2.072 1.00 96.81 191 LEU A O 1
ATOM 1593 N N . ILE A 1 192 ? -0.986 11.789 4.121 1.00 95.75 192 ILE A N 1
ATOM 1594 C CA . ILE A 1 192 ? 0.251 12.491 3.748 1.00 95.75 192 ILE A CA 1
ATOM 1595 C C . ILE A 1 192 ? 1.058 11.651 2.753 1.00 95.75 192 ILE A C 1
ATOM 1597 O O . ILE A 1 192 ? 1.463 12.164 1.712 1.00 95.75 192 ILE A O 1
ATOM 1601 N N . ILE A 1 193 ? 1.246 10.355 3.025 1.00 95.25 193 ILE A N 1
ATOM 1602 C CA . ILE A 1 193 ? 1.940 9.431 2.114 1.00 95.25 193 ILE A CA 1
ATOM 1603 C C . ILE A 1 193 ? 1.245 9.397 0.751 1.00 95.25 193 ILE A C 1
ATOM 1605 O O . ILE A 1 193 ? 1.910 9.521 -0.275 1.00 95.25 193 ILE A O 1
ATOM 1609 N N . LEU A 1 194 ? -0.085 9.269 0.726 1.00 95.94 194 LEU A N 1
ATOM 1610 C CA . LEU A 1 194 ? -0.857 9.248 -0.514 1.00 95.94 194 LEU A CA 1
ATOM 1611 C C . LEU A 1 194 ? -0.737 10.570 -1.277 1.00 95.94 194 LEU A C 1
ATOM 1613 O O . LEU A 1 194 ? -0.590 10.553 -2.499 1.00 95.94 194 LEU A O 1
ATOM 1617 N N . PHE A 1 195 ? -0.783 11.706 -0.579 1.00 94.81 195 PHE A N 1
ATOM 1618 C CA . PHE A 1 195 ? -0.588 13.019 -1.187 1.00 94.81 195 PHE A CA 1
ATOM 1619 C C . PHE A 1 195 ? 0.793 13.116 -1.845 1.00 94.81 195 PHE A C 1
ATOM 1621 O O . PHE A 1 195 ? 0.881 13.434 -3.029 1.00 94.81 195 PHE A O 1
ATOM 1628 N N . LEU A 1 196 ? 1.858 12.752 -1.126 1.00 93.19 196 LEU A N 1
ATOM 1629 C CA . LEU A 1 196 ? 3.224 12.748 -1.657 1.00 93.19 196 LEU A CA 1
ATOM 1630 C C . LEU A 1 196 ? 3.385 11.784 -2.838 1.00 93.19 196 LEU A C 1
ATOM 1632 O O . LEU A 1 196 ? 4.005 12.143 -3.837 1.00 93.19 196 LEU A O 1
ATOM 1636 N N . ALA A 1 197 ? 2.799 10.586 -2.760 1.00 92.50 197 ALA A N 1
ATOM 1637 C CA . ALA A 1 197 ? 2.806 9.615 -3.852 1.00 92.50 197 ALA A CA 1
ATOM 1638 C C . ALA A 1 197 ? 2.061 10.144 -5.088 1.00 92.50 197 ALA A C 1
ATOM 1640 O O . ALA A 1 197 ? 2.537 9.990 -6.209 1.00 92.50 197 ALA A O 1
ATOM 1641 N N . THR A 1 198 ? 0.928 10.822 -4.888 1.00 93.31 198 THR A N 1
ATOM 1642 C CA . THR A 1 198 ? 0.148 11.450 -5.965 1.00 93.31 198 THR A CA 1
ATOM 1643 C C . THR A 1 198 ? 0.946 12.566 -6.634 1.00 93.31 198 THR A C 1
ATOM 1645 O O . THR A 1 198 ? 1.051 12.595 -7.859 1.00 93.31 198 THR A O 1
ATOM 1648 N N . VAL A 1 199 ? 1.568 13.447 -5.843 1.00 92.00 199 VAL A N 1
ATOM 1649 C CA . VAL A 1 199 ? 2.447 14.509 -6.354 1.00 92.00 199 VAL A CA 1
ATOM 1650 C C . VAL A 1 199 ? 3.611 13.910 -7.143 1.00 92.00 199 VAL A C 1
ATOM 1652 O O . VAL A 1 199 ? 3.847 14.336 -8.270 1.00 92.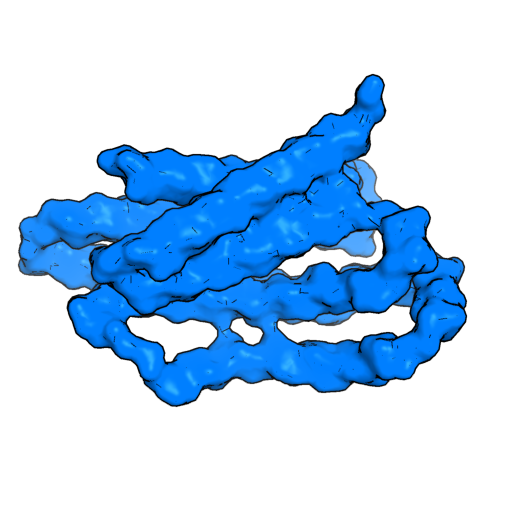00 199 VAL A O 1
ATOM 1655 N N . ALA A 1 200 ? 4.292 12.892 -6.608 1.00 89.62 200 ALA A N 1
ATOM 1656 C CA . ALA A 1 200 ? 5.401 12.223 -7.290 1.00 89.62 200 ALA A CA 1
ATOM 1657 C C . ALA A 1 200 ? 4.964 11.574 -8.616 1.00 89.62 200 ALA A C 1
ATOM 1659 O O . ALA A 1 200 ? 5.644 11.722 -9.632 1.00 89.62 200 ALA A O 1
ATOM 1660 N N . PHE A 1 201 ? 3.813 10.895 -8.625 1.00 90.50 201 PHE A N 1
ATOM 1661 C CA . PHE A 1 201 ? 3.261 10.245 -9.813 1.00 90.50 201 PHE A CA 1
ATOM 1662 C C . PHE A 1 201 ? 2.947 11.255 -10.924 1.00 90.50 201 PHE A C 1
ATOM 1664 O O . PHE A 1 201 ? 3.417 11.095 -12.050 1.00 90.50 201 PHE A O 1
ATOM 1671 N N . TYR A 1 202 ? 2.196 12.321 -10.622 1.00 90.94 202 TYR A N 1
ATOM 1672 C CA . TYR A 1 202 ? 1.836 13.327 -11.627 1.00 90.94 202 TYR A CA 1
ATOM 1673 C C . TYR A 1 202 ? 3.026 14.190 -12.054 1.00 90.94 202 TYR A C 1
ATOM 1675 O O . TYR A 1 202 ? 3.131 14.527 -13.233 1.00 90.94 202 TYR A O 1
ATOM 1683 N N . ALA A 1 203 ? 3.962 14.478 -1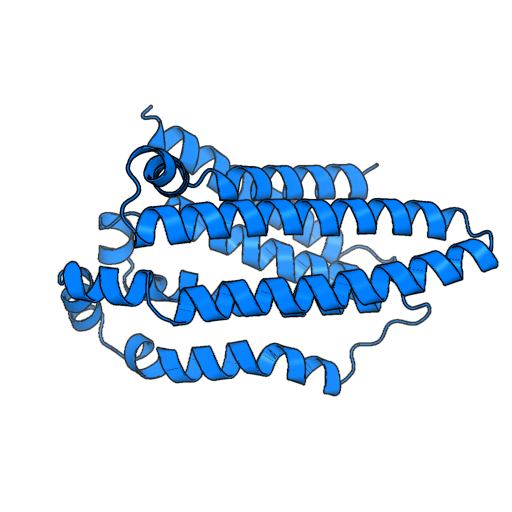1.145 1.00 89.38 203 ALA A N 1
ATOM 1684 C CA . ALA A 1 203 ? 5.214 15.145 -11.484 1.00 89.38 203 ALA A CA 1
ATOM 1685 C C . ALA A 1 203 ? 6.008 14.364 -12.533 1.00 89.38 203 ALA A C 1
ATOM 1687 O O . ALA A 1 203 ? 6.436 14.943 -13.531 1.00 89.38 203 ALA A O 1
ATOM 1688 N N . LYS A 1 204 ? 6.153 13.045 -12.342 1.00 86.38 204 LYS A N 1
ATOM 1689 C CA . LYS A 1 204 ? 6.829 12.172 -13.305 1.00 86.38 204 LYS A CA 1
ATOM 1690 C C . LYS A 1 204 ? 6.039 12.044 -14.606 1.00 86.38 204 LYS A C 1
ATOM 1692 O O . LYS A 1 204 ? 6.625 12.162 -15.678 1.00 86.38 204 LYS A O 1
ATOM 1697 N N . LYS A 1 205 ? 4.717 11.861 -14.521 1.00 87.00 205 LYS A N 1
ATOM 1698 C CA . LYS A 1 205 ? 3.827 11.738 -15.686 1.00 87.00 205 LYS A CA 1
ATOM 1699 C C . LYS A 1 205 ? 3.892 12.964 -16.601 1.00 87.00 205 LYS A C 1
ATOM 1701 O O . LYS A 1 205 ? 3.846 12.810 -17.817 1.00 87.00 205 LYS A O 1
ATOM 1706 N N . TRP A 1 206 ? 3.978 14.168 -16.034 1.00 88.12 206 TRP A N 1
ATOM 1707 C CA . TRP A 1 206 ? 4.008 15.435 -16.783 1.00 88.12 206 TRP A CA 1
ATOM 1708 C C . TRP A 1 206 ? 5.423 16.001 -16.956 1.00 88.12 206 TRP A C 1
ATOM 1710 O O . TRP A 1 206 ? 5.583 17.102 -17.469 1.00 88.12 206 TRP A O 1
ATOM 1720 N N . THR A 1 207 ? 6.453 15.240 -16.573 1.00 85.25 207 THR A N 1
ATOM 1721 C CA . THR A 1 207 ? 7.872 15.607 -16.724 1.00 85.25 207 THR A CA 1
ATOM 1722 C C . THR A 1 207 ? 8.211 16.959 -16.076 1.00 85.25 207 THR A C 1
ATOM 1724 O O . THR A 1 207 ? 8.935 17.776 -16.640 1.00 85.25 207 THR A O 1
ATOM 1727 N N . ILE A 1 208 ? 7.674 17.218 -14.878 1.00 84.94 208 ILE A N 1
ATOM 1728 C CA . ILE A 1 208 ? 7.916 18.464 -14.135 1.00 84.94 208 ILE A CA 1
ATOM 1729 C C . ILE A 1 208 ? 9.345 18.423 -13.558 1.00 84.94 208 ILE A C 1
ATOM 1731 O O . ILE A 1 208 ? 9.591 17.615 -12.654 1.00 84.94 208 ILE A O 1
ATOM 1735 N N . PRO A 1 209 ? 10.288 19.278 -14.005 1.00 77.06 209 PRO A N 1
ATOM 1736 C CA . PRO A 1 209 ? 11.721 19.080 -13.754 1.00 77.06 209 PRO A CA 1
ATOM 1737 C C . PRO A 1 209 ? 12.109 18.999 -12.271 1.00 77.06 209 PRO A C 1
ATOM 1739 O O . PRO A 1 209 ? 12.846 18.107 -11.874 1.00 77.06 209 PRO A O 1
ATOM 1742 N N . VAL A 1 210 ? 11.562 19.878 -11.425 1.00 74.00 210 VAL A N 1
ATOM 1743 C CA . VAL A 1 210 ? 11.929 19.964 -9.995 1.00 74.00 210 VAL A CA 1
ATOM 1744 C C . VAL A 1 210 ? 11.315 18.835 -9.158 1.00 74.00 210 VAL A C 1
ATOM 1746 O O . VAL A 1 210 ? 11.902 18.389 -8.177 1.00 74.00 210 VAL A O 1
ATOM 1749 N N . LEU A 1 211 ? 10.128 18.353 -9.534 1.00 77.44 211 LEU A N 1
ATOM 1750 C CA . LEU A 1 211 ? 9.373 17.370 -8.748 1.00 77.44 211 LEU A CA 1
ATOM 1751 C C . LEU A 1 211 ? 9.621 15.925 -9.200 1.00 77.44 211 LEU A C 1
ATOM 1753 O O . LEU A 1 211 ? 9.268 14.988 -8.484 1.00 77.44 211 LEU A O 1
ATOM 1757 N N . THR A 1 212 ? 10.249 15.727 -10.361 1.00 76.31 212 THR A N 1
ATOM 1758 C CA . THR A 1 212 ? 10.581 14.389 -10.876 1.00 76.31 212 THR A CA 1
ATOM 1759 C C . THR A 1 212 ? 11.601 13.673 -9.985 1.00 76.31 212 THR A C 1
ATOM 1761 O O . THR A 1 212 ? 11.529 12.453 -9.838 1.00 76.31 212 THR A O 1
ATOM 1764 N N . GLU A 1 213 ? 12.471 14.420 -9.300 1.00 74.56 213 GLU A N 1
ATOM 1765 C CA . GLU A 1 213 ? 13.423 13.880 -8.321 1.00 74.56 213 GLU A CA 1
ATOM 1766 C C . GLU A 1 213 ? 12.723 13.184 -7.138 1.00 74.56 213 GLU A C 1
ATOM 1768 O O . GLU A 1 213 ? 13.218 12.189 -6.613 1.00 74.56 213 GLU A O 1
ATOM 1773 N N . ILE A 1 214 ? 11.518 13.631 -6.756 1.00 71.31 214 ILE A N 1
ATOM 1774 C CA . ILE A 1 214 ? 10.715 12.991 -5.695 1.00 71.31 214 ILE A CA 1
ATOM 1775 C C . ILE A 1 214 ? 10.341 11.558 -6.090 1.00 71.31 214 ILE A C 1
ATOM 1777 O O . ILE A 1 214 ? 10.334 10.654 -5.246 1.00 71.31 214 ILE A O 1
ATOM 1781 N N . TYR A 1 215 ? 10.031 11.353 -7.372 1.00 75.62 215 TYR A N 1
ATOM 1782 C CA . TYR A 1 215 ? 9.793 10.029 -7.933 1.00 75.62 215 TYR A CA 1
ATOM 1783 C C . TYR A 1 215 ? 11.106 9.253 -8.065 1.00 75.62 215 TYR A C 1
ATOM 1785 O O . TYR A 1 215 ? 11.164 8.106 -7.639 1.00 75.62 215 TYR A O 1
ATOM 1793 N N . HIS A 1 216 ? 12.159 9.885 -8.596 1.00 74.00 216 HIS A N 1
ATOM 1794 C CA . HIS A 1 216 ? 13.452 9.243 -8.851 1.00 74.00 216 HIS A CA 1
ATOM 1795 C C . HIS A 1 216 ? 14.103 8.667 -7.585 1.00 74.00 216 HIS A C 1
ATOM 1797 O O . HIS A 1 216 ? 14.640 7.566 -7.619 1.00 74.00 216 HIS A O 1
ATOM 1803 N N . TYR A 1 217 ? 14.004 9.371 -6.455 1.00 76.69 217 TYR A N 1
ATOM 1804 C CA . TYR A 1 217 ? 14.529 8.906 -5.166 1.00 76.69 217 TYR A CA 1
ATOM 1805 C C . TYR A 1 217 ? 13.490 8.190 -4.295 1.00 76.69 217 TYR A C 1
ATOM 1807 O O . TYR A 1 217 ? 13.751 7.924 -3.119 1.00 76.69 217 TYR A O 1
ATOM 1815 N N . HIS A 1 218 ? 12.301 7.911 -4.841 1.00 81.00 218 HIS A N 1
ATOM 1816 C CA . HIS A 1 218 ? 11.190 7.261 -4.144 1.00 81.00 218 HIS A CA 1
ATOM 1817 C C . HIS A 1 218 ? 10.896 7.873 -2.762 1.00 81.00 218 HIS A C 1
ATOM 1819 O O . HIS A 1 218 ? 10.597 7.164 -1.801 1.00 81.00 218 HIS A O 1
ATOM 1825 N N . ILE A 1 219 ? 10.960 9.206 -2.642 1.00 78.25 219 ILE A N 1
ATOM 1826 C CA . ILE A 1 219 ? 10.883 9.916 -1.349 1.00 78.25 219 ILE A CA 1
ATOM 1827 C C . ILE A 1 219 ? 9.579 9.589 -0.605 1.00 78.25 219 ILE A C 1
ATOM 1829 O O . ILE A 1 219 ? 9.559 9.455 0.616 1.00 78.25 219 ILE A O 1
ATOM 1833 N N . HIS A 1 220 ? 8.483 9.373 -1.332 1.00 77.00 220 HIS A N 1
ATOM 1834 C CA . HIS A 1 220 ? 7.201 8.972 -0.751 1.00 77.00 220 HIS A CA 1
ATOM 1835 C C . HIS A 1 220 ? 7.261 7.619 -0.005 1.00 77.00 220 HIS A C 1
ATOM 1837 O O . HIS A 1 220 ? 6.545 7.449 0.981 1.00 77.00 220 HIS A O 1
ATOM 1843 N N . TYR A 1 221 ? 8.152 6.692 -0.384 1.00 84.94 221 TYR A N 1
ATOM 1844 C CA . TYR A 1 221 ? 8.369 5.433 0.346 1.00 84.94 221 TYR A CA 1
ATOM 1845 C C . TYR A 1 221 ? 9.185 5.605 1.632 1.00 84.94 221 TYR A C 1
ATOM 1847 O O . TYR A 1 221 ? 9.070 4.778 2.532 1.00 84.94 221 TYR A O 1
ATOM 1855 N N . TRP A 1 222 ? 9.935 6.695 1.806 1.00 87.44 222 TRP A N 1
ATOM 1856 C CA . TRP A 1 222 ? 10.593 6.965 3.090 1.00 87.44 222 TRP A CA 1
ATOM 1857 C C . TRP A 1 222 ? 9.566 7.170 4.201 1.00 87.44 222 TRP A C 1
ATOM 1859 O O . TRP A 1 222 ? 9.708 6.631 5.295 1.00 87.44 222 TRP A O 1
ATOM 1869 N N . PHE A 1 223 ? 8.488 7.895 3.899 1.00 89.94 223 PHE A N 1
ATOM 1870 C CA . PHE A 1 223 ? 7.380 8.090 4.831 1.00 89.94 223 PHE A CA 1
ATOM 1871 C C . PHE A 1 223 ? 6.650 6.781 5.135 1.00 89.94 223 PHE A C 1
ATOM 1873 O O . PHE A 1 223 ? 6.180 6.597 6.255 1.00 89.94 223 PHE A O 1
ATOM 1880 N N . VAL A 1 224 ? 6.606 5.850 4.177 1.00 91.75 224 VAL A N 1
ATOM 1881 C CA . VAL A 1 224 ? 6.109 4.490 4.411 1.00 91.75 224 VAL A CA 1
ATOM 1882 C C . VAL A 1 224 ? 6.994 3.767 5.426 1.00 91.75 224 VAL A C 1
ATOM 1884 O O . VAL A 1 224 ? 6.470 3.227 6.394 1.00 91.75 224 VAL A O 1
ATOM 1887 N N . ILE A 1 225 ? 8.320 3.808 5.273 1.00 92.94 225 ILE A N 1
ATOM 1888 C CA . ILE A 1 225 ? 9.237 3.193 6.242 1.00 92.94 225 ILE A CA 1
ATOM 1889 C C . ILE A 1 225 ? 9.089 3.839 7.625 1.00 92.94 225 ILE A C 1
ATOM 1891 O O . ILE A 1 225 ? 8.903 3.128 8.612 1.00 92.94 225 ILE A O 1
ATOM 1895 N N . ILE A 1 226 ? 9.067 5.174 7.705 1.00 94.19 226 ILE A N 1
ATOM 1896 C CA . ILE A 1 226 ? 8.828 5.909 8.959 1.00 94.19 226 ILE A CA 1
ATOM 1897 C C . ILE A 1 226 ? 7.509 5.470 9.608 1.00 94.19 226 ILE A C 1
ATOM 1899 O O . ILE A 1 226 ? 7.466 5.259 10.820 1.00 94.19 226 ILE A O 1
ATOM 1903 N N . LEU A 1 227 ? 6.447 5.284 8.818 1.00 94.44 227 LEU A N 1
ATOM 1904 C CA . LEU A 1 227 ? 5.166 4.792 9.313 1.00 94.44 227 LEU A CA 1
ATOM 1905 C C . LEU A 1 227 ? 5.293 3.385 9.913 1.00 94.44 227 LEU A C 1
ATOM 1907 O O . LEU A 1 227 ? 4.752 3.153 10.990 1.00 94.44 227 LEU A O 1
ATOM 1911 N N . ILE A 1 228 ? 6.019 2.460 9.276 1.00 94.00 228 ILE A N 1
ATOM 1912 C CA . ILE A 1 228 ? 6.224 1.103 9.812 1.00 94.00 228 ILE A CA 1
ATOM 1913 C C . ILE A 1 228 ? 6.986 1.155 11.148 1.00 94.00 228 ILE A C 1
ATOM 1915 O O . ILE A 1 228 ? 6.563 0.518 12.118 1.00 94.00 228 ILE A O 1
ATOM 1919 N N . TYR A 1 229 ? 8.051 1.958 11.250 1.00 93.00 229 TYR A N 1
ATOM 1920 C CA . TYR A 1 229 ? 8.768 2.159 12.518 1.00 93.00 229 TYR A CA 1
ATOM 1921 C C . TYR A 1 229 ? 7.867 2.769 13.595 1.00 93.00 229 TYR A C 1
ATOM 1923 O O . TYR A 1 229 ? 7.870 2.313 14.740 1.00 93.00 229 TYR A O 1
ATOM 1931 N N . TRP A 1 230 ? 7.058 3.765 13.231 1.00 95.00 230 TRP A N 1
ATOM 1932 C CA . TRP A 1 230 ? 6.117 4.409 14.142 1.00 95.00 230 TRP A CA 1
ATOM 1933 C C . TRP A 1 230 ? 5.032 3.442 14.640 1.00 95.00 230 TRP A C 1
ATOM 1935 O O . TRP A 1 230 ? 4.738 3.430 15.838 1.00 95.00 230 TRP A O 1
ATOM 1945 N N . ILE A 1 231 ? 4.478 2.588 13.766 1.00 92.94 231 ILE A N 1
ATOM 1946 C CA . ILE A 1 231 ? 3.543 1.523 14.169 1.00 92.94 231 ILE A CA 1
ATOM 1947 C C . ILE A 1 231 ? 4.251 0.580 15.142 1.00 92.94 231 ILE A C 1
ATOM 1949 O O . ILE A 1 231 ? 3.712 0.314 16.213 1.00 92.94 231 ILE A O 1
ATOM 1953 N N . GLY A 1 232 ? 5.465 0.130 14.809 1.00 89.25 232 GLY A N 1
ATOM 1954 C CA . GLY A 1 232 ? 6.261 -0.751 15.663 1.00 89.25 232 GLY A CA 1
ATOM 1955 C C . GLY A 1 232 ? 6.447 -0.184 17.067 1.00 89.25 232 GLY A C 1
ATOM 1956 O O . GLY A 1 232 ? 6.064 -0.829 18.043 1.00 89.25 232 GLY A O 1
ATOM 1957 N N . TYR A 1 233 ? 6.915 1.061 17.164 1.00 89.56 233 TYR A N 1
ATOM 1958 C CA . TYR A 1 233 ? 7.070 1.774 18.431 1.00 89.56 233 TYR A CA 1
ATOM 1959 C C . TYR A 1 233 ? 5.760 1.831 19.228 1.00 89.56 233 TYR A C 1
ATOM 1961 O O . TYR A 1 233 ? 5.730 1.462 20.398 1.00 89.56 233 TYR A O 1
ATOM 1969 N N . LYS A 1 234 ? 4.652 2.216 18.585 1.00 87.25 23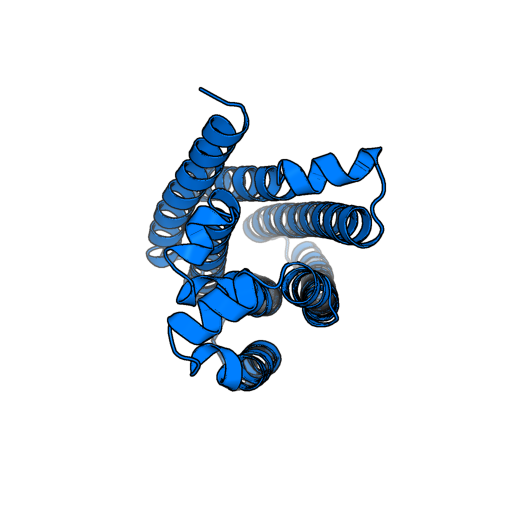4 LYS A N 1
ATOM 1970 C CA . LYS A 1 234 ? 3.336 2.313 19.238 1.00 87.25 234 LYS A CA 1
ATOM 1971 C C . LYS A 1 234 ? 2.723 0.972 19.628 1.00 87.25 234 LYS A C 1
ATOM 1973 O O . LYS A 1 234 ? 1.799 0.949 20.430 1.00 87.25 234 LYS A O 1
ATOM 1978 N N . THR A 1 235 ? 3.165 -0.123 19.021 1.00 79.00 235 THR A N 1
ATOM 1979 C CA . THR A 1 235 ? 2.669 -1.463 19.355 1.00 79.00 235 THR A CA 1
ATOM 1980 C C . THR A 1 235 ? 3.445 -2.125 20.488 1.00 79.00 235 THR A C 1
ATOM 1982 O O . THR A 1 235 ? 2.872 -3.004 21.138 1.00 79.00 235 THR A O 1
ATOM 1985 N N . LEU A 1 236 ? 4.706 -1.727 20.694 1.00 72.06 236 LEU A N 1
ATOM 1986 C CA . LEU A 1 236 ? 5.621 -2.265 21.705 1.00 72.06 236 LEU A CA 1
ATOM 1987 C C . LEU A 1 236 ? 5.638 -1.448 23.008 1.00 72.06 236 LEU A C 1
ATOM 1989 O O . LEU A 1 236 ? 5.946 -2.020 24.050 1.00 72.06 236 LEU A O 1
ATOM 1993 N N . ALA A 1 237 ? 5.332 -0.148 22.938 1.00 61.19 237 ALA A N 1
ATOM 1994 C CA . ALA A 1 237 ? 5.126 0.729 24.095 1.00 61.19 237 ALA A CA 1
ATOM 1995 C C . ALA A 1 237 ? 3.705 0.596 24.663 1.00 61.19 237 ALA A C 1
ATOM 1997 O O . ALA A 1 237 ? 3.568 0.689 25.901 1.00 61.19 237 ALA A O 1
#

Nearest PDB structures (foldseek):
  8u54-assembly1_B  TM=5.179E-01  e=6.433E-01  Homo sapiens
  8u54-assembly1_A  TM=4.492E-01  e=8.050E-01  Homo sapiens
  7d3s-assembly1_R  TM=3.144E-01  e=5.881E-01  Homo sapiens

Radius of gyration: 18.88 Å; Cα contacts (8 Å, |Δi|>4): 215; chains: 1; bounding box: 48×36×55 Å

Solvent-accessible surface area (backbone atoms only — not comparable to full-atom values): 12479 Å² total; per-residue (Å²): 132,55,73,67,55,54,50,28,52,52,32,40,52,38,18,54,53,24,43,54,45,19,52,57,33,56,70,34,81,75,62,40,70,24,29,38,33,48,16,52,43,35,41,53,50,19,53,45,32,41,52,57,47,51,72,41,70,70,50,32,63,74,42,44,85,52,60,65,46,71,70,49,59,56,44,48,46,18,42,33,53,26,52,22,50,53,34,64,72,41,94,80,63,74,92,51,80,72,63,56,62,56,48,45,66,35,52,53,50,50,61,70,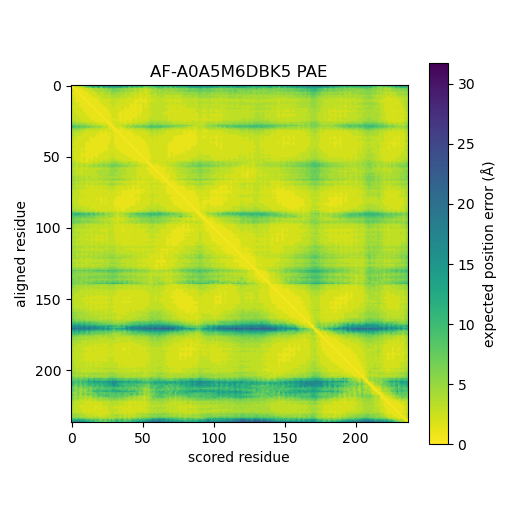45,39,71,66,70,71,48,54,72,67,58,42,40,54,47,66,67,37,57,66,62,44,51,50,56,66,67,30,67,64,54,53,52,37,54,50,47,33,52,52,25,49,52,53,32,52,52,51,50,56,53,48,50,56,55,36,70,76,61,77,39,67,72,50,50,55,51,49,54,51,52,51,51,51,53,52,52,51,50,52,36,48,50,45,42,50,51,19,51,52,20,49,69,69,64,36,78,84,42,28,53,42,43,75,67,44,50,40,55,53,52,50,41,54,48,46,53,50,50,46,52,68,71,76,108